Protein AF-A0A9P3LHU4-F1 (afdb_monomer)

Sequence (210 aa):
MYGRFTDGDVHTPRSRAPVRAIELHTDSEIMEWAMDMFDPDSVRSIELDFREAKWVRISAFDPFGPFLERYGVNIEHLSFGMPAGGIFPEREVESLTGCRNLRTLTLTTPRHNAWSSAYMVLRSLPPSVREIKMHLVADFDEYKEDDEPDMSTFDWQGLDEMLAQCTELAVLDVNVVLVEEDRYWAVYKEQQKAIWANVSPRIGRILRFV

Structure (mmCIF, N/CA/C/O backbone):
data_AF-A0A9P3LHU4-F1
#
_entry.id   AF-A0A9P3LHU4-F1
#
loop_
_atom_site.group_PDB
_atom_site.id
_atom_site.type_symbol
_atom_site.label_atom_id
_atom_site.label_alt_id
_atom_site.label_comp_id
_atom_site.label_asym_id
_atom_site.label_entity_id
_atom_site.label_seq_id
_atom_site.pdbx_PDB_ins_code
_atom_site.Cartn_x
_atom_site.Cartn_y
_atom_site.Cartn_z
_atom_site.occupancy
_atom_site.B_iso_or_equiv
_atom_site.auth_seq_id
_atom_site.auth_comp_id
_atom_site.auth_asym_id
_atom_site.auth_atom_id
_atom_site.pdbx_PDB_model_num
ATOM 1 N N . MET A 1 1 ? -14.947 -15.501 11.821 1.00 56.31 1 MET A N 1
ATOM 2 C CA . MET A 1 1 ? -15.617 -15.852 10.554 1.00 56.31 1 MET A CA 1
ATOM 3 C C . MET A 1 1 ? -14.998 -14.993 9.459 1.00 56.31 1 MET A C 1
ATOM 5 O O . MET A 1 1 ? -14.697 -13.835 9.743 1.00 56.31 1 MET A O 1
ATOM 9 N N . TYR A 1 2 ? -14.721 -15.585 8.297 1.00 54.84 2 TYR A N 1
ATOM 10 C CA . TYR A 1 2 ? -14.118 -14.938 7.125 1.00 54.84 2 TYR A CA 1
ATOM 11 C C . TYR A 1 2 ? -15.218 -14.744 6.081 1.00 54.84 2 TYR A C 1
ATOM 13 O O . TYR A 1 2 ? -15.980 -15.682 5.842 1.00 54.84 2 TYR A O 1
ATOM 21 N N . GLY A 1 3 ? -15.349 -13.539 5.537 1.00 57.78 3 GLY A N 1
ATOM 22 C CA . GLY A 1 3 ? -16.273 -13.234 4.453 1.00 57.78 3 GLY A CA 1
ATOM 23 C C . GLY A 1 3 ? -15.472 -13.113 3.171 1.00 57.78 3 GLY A C 1
ATOM 24 O O . GLY A 1 3 ? -14.553 -12.306 3.099 1.00 57.78 3 GLY A O 1
ATOM 25 N N . ARG A 1 4 ? -15.808 -13.918 2.169 1.00 63.62 4 ARG A N 1
ATOM 26 C CA . ARG A 1 4 ? -15.237 -13.798 0.831 1.00 63.62 4 ARG A CA 1
ATOM 27 C C . ARG A 1 4 ? -16.330 -13.353 -0.120 1.00 63.62 4 ARG A C 1
ATOM 29 O O . ARG A 1 4 ? -17.439 -13.879 -0.052 1.00 63.62 4 ARG A O 1
ATOM 36 N N . PHE A 1 5 ? -15.998 -12.415 -0.989 1.00 61.44 5 PHE A N 1
ATOM 37 C CA . PHE A 1 5 ? -16.815 -12.002 -2.110 1.00 61.44 5 PHE A CA 1
ATOM 38 C C . PHE A 1 5 ? -15.942 -12.027 -3.368 1.00 61.44 5 PHE A C 1
ATOM 40 O O . PHE A 1 5 ? -14.894 -11.386 -3.441 1.00 61.44 5 PHE A O 1
ATOM 47 N N . THR A 1 6 ? -16.360 -12.797 -4.361 1.00 57.16 6 THR A N 1
ATOM 48 C CA . THR A 1 6 ? -15.674 -12.888 -5.650 1.00 57.16 6 THR A CA 1
ATOM 49 C C . THR A 1 6 ? -16.694 -12.577 -6.732 1.00 57.16 6 THR A C 1
ATOM 51 O O . THR A 1 6 ? -17.823 -13.071 -6.675 1.00 57.16 6 THR A O 1
ATOM 54 N N . ASP A 1 7 ? -16.307 -11.735 -7.687 1.00 46.84 7 ASP A N 1
ATOM 55 C CA . ASP A 1 7 ? -17.127 -11.427 -8.853 1.00 46.84 7 ASP A CA 1
ATOM 56 C C . ASP A 1 7 ? -17.620 -12.714 -9.553 1.00 46.84 7 ASP A C 1
ATOM 58 O O . ASP A 1 7 ? -16.905 -13.713 -9.656 1.00 46.84 7 ASP A O 1
ATOM 62 N N . GLY A 1 8 ? -18.889 -12.715 -9.962 1.00 43.66 8 GLY A N 1
ATOM 63 C CA . GLY A 1 8 ? -19.582 -13.869 -10.542 1.00 43.66 8 GLY A CA 1
ATOM 64 C C . GLY A 1 8 ? -20.181 -14.874 -9.546 1.00 43.66 8 GLY A C 1
ATOM 65 O O . GLY A 1 8 ? -20.992 -15.705 -9.962 1.00 43.66 8 GLY A O 1
ATOM 66 N N . ASP A 1 9 ? -19.877 -14.797 -8.244 1.00 46.59 9 ASP A N 1
ATOM 67 C CA . ASP A 1 9 ? -20.442 -15.711 -7.240 1.00 46.59 9 ASP A CA 1
ATOM 68 C C . ASP A 1 9 ? -21.745 -15.152 -6.631 1.00 46.59 9 ASP A C 1
ATOM 70 O O . ASP A 1 9 ? -21.814 -14.632 -5.509 1.00 46.59 9 ASP A O 1
ATOM 74 N N . VAL A 1 10 ? -22.832 -15.266 -7.405 1.00 45.16 10 VAL A N 1
ATOM 75 C CA . VAL A 1 10 ? -24.204 -14.816 -7.069 1.00 45.16 10 VAL A CA 1
ATOM 76 C C . VAL A 1 10 ? -24.781 -15.523 -5.821 1.00 45.16 10 VAL A C 1
ATOM 78 O O . VAL A 1 10 ? -25.884 -15.212 -5.366 1.00 45.16 10 VAL A O 1
ATOM 81 N N . HIS A 1 11 ? -24.045 -16.472 -5.236 1.00 48.12 11 HIS A N 1
ATOM 82 C CA . HIS A 1 11 ? -24.428 -17.233 -4.048 1.00 48.12 11 HIS A CA 1
ATOM 83 C C . HIS A 1 11 ? -23.784 -16.754 -2.745 1.00 48.12 11 HIS A C 1
ATOM 85 O O . HIS A 1 11 ? -24.001 -17.386 -1.708 1.00 48.12 11 HIS A O 1
ATOM 91 N N . THR A 1 12 ? -23.053 -15.634 -2.752 1.00 51.81 12 THR A N 1
ATOM 92 C CA . THR A 1 12 ? -22.426 -15.122 -1.527 1.00 51.81 12 THR A CA 1
ATOM 93 C C . THR A 1 12 ? -23.496 -14.832 -0.454 1.00 51.81 12 THR A C 1
ATOM 95 O O . THR A 1 12 ? -24.364 -13.974 -0.661 1.00 51.81 12 THR A O 1
ATOM 98 N N . PRO A 1 13 ? -23.496 -15.534 0.699 1.00 50.72 13 PRO A N 1
ATOM 99 C CA . PRO A 1 13 ? -24.539 -15.373 1.704 1.00 50.72 13 PRO A CA 1
ATOM 100 C C . PRO A 1 13 ? -24.545 -13.946 2.254 1.00 50.72 13 PRO A C 1
ATOM 102 O O . PRO A 1 13 ? -23.538 -13.471 2.778 1.00 50.72 13 PRO A O 1
ATOM 105 N N . ARG A 1 14 ? -25.701 -13.273 2.206 1.00 53.62 14 ARG A N 1
ATOM 106 C CA . ARG A 1 14 ? -25.929 -12.027 2.953 1.00 53.62 14 ARG A CA 1
ATOM 107 C C . ARG A 1 14 ? -25.937 -12.358 4.441 1.00 53.62 14 ARG A C 1
ATOM 109 O O . ARG A 1 14 ? -26.964 -12.747 4.995 1.00 53.62 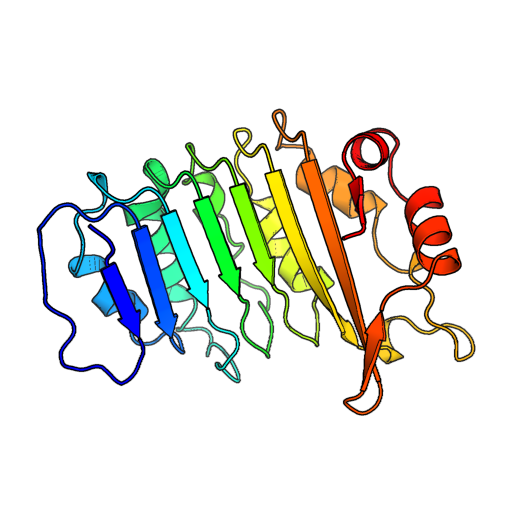14 ARG A O 1
ATOM 116 N N . SER A 1 15 ? -24.781 -12.254 5.079 1.00 53.56 15 SER A N 1
ATOM 117 C CA . SER A 1 15 ? -24.617 -12.548 6.493 1.00 53.56 15 SER A CA 1
ATOM 118 C C . SER A 1 15 ? -24.369 -11.258 7.258 1.00 53.56 15 SER A C 1
ATOM 120 O O . SER A 1 15 ? -23.274 -10.718 7.230 1.00 53.56 15 SER A O 1
ATOM 122 N N . ARG A 1 16 ? -25.362 -10.822 8.041 1.00 57.25 16 ARG A N 1
ATOM 123 C CA . ARG A 1 16 ? -25.160 -9.794 9.079 1.00 57.25 16 ARG A CA 1
ATOM 124 C C . ARG A 1 16 ? -24.388 -10.321 10.300 1.00 57.25 16 ARG A C 1
ATOM 126 O O . ARG A 1 16 ? -24.346 -9.652 11.327 1.00 57.25 16 ARG A O 1
ATOM 133 N N . ALA A 1 17 ? -23.851 -11.541 10.244 1.00 58.16 17 ALA A N 1
ATOM 134 C CA . ALA A 1 17 ? -23.017 -12.052 11.322 1.00 58.16 17 ALA A CA 1
ATOM 135 C C . ALA A 1 17 ? -21.667 -11.309 11.346 1.00 58.16 17 ALA A C 1
ATOM 137 O O . ALA A 1 17 ? -21.180 -10.917 10.286 1.00 58.16 17 ALA A O 1
ATOM 138 N N . PRO A 1 18 ? -21.026 -11.166 12.518 1.00 66.56 18 PRO A N 1
ATOM 139 C CA . PRO A 1 18 ? -19.726 -10.514 12.626 1.00 66.56 18 PRO A CA 1
ATOM 140 C C . PRO A 1 18 ? -18.662 -11.215 11.770 1.00 66.56 18 PRO A C 1
ATOM 142 O O . PRO A 1 18 ? -18.360 -12.400 11.968 1.00 66.56 18 PRO A O 1
ATOM 145 N N . VAL A 1 19 ? -18.050 -10.471 10.851 1.00 71.19 19 VAL A N 1
ATOM 146 C CA . VAL A 1 19 ? -16.979 -10.941 9.967 1.00 71.19 19 VAL A CA 1
ATOM 147 C C . VAL A 1 19 ? -15.726 -10.126 10.251 1.00 71.19 19 VAL A C 1
ATOM 149 O O . VAL A 1 19 ? -15.740 -8.907 10.171 1.00 71.19 19 VAL A O 1
ATOM 152 N N . ARG A 1 20 ? -14.617 -10.802 10.575 1.00 77.81 20 ARG A N 1
ATOM 153 C CA . ARG A 1 20 ? -13.357 -10.118 10.922 1.00 77.81 20 ARG A CA 1
ATOM 154 C C . ARG A 1 20 ? -12.517 -9.731 9.710 1.00 77.81 20 ARG A C 1
ATOM 156 O O . ARG A 1 20 ? -11.689 -8.833 9.823 1.00 77.81 20 ARG A O 1
ATOM 163 N N . ALA A 1 21 ? -12.697 -10.414 8.588 1.00 80.69 21 ALA A N 1
ATOM 164 C CA . ALA A 1 21 ? -11.909 -10.196 7.385 1.00 80.69 21 ALA A CA 1
ATOM 165 C C . ALA A 1 21 ? -12.786 -10.318 6.140 1.00 80.69 21 ALA A C 1
ATOM 167 O O . ALA A 1 21 ? -13.600 -11.244 6.071 1.00 80.69 21 ALA A O 1
ATOM 168 N N . ILE A 1 22 ? -12.604 -9.386 5.208 1.00 77.94 22 ILE A N 1
ATOM 169 C CA . ILE A 1 22 ? -13.291 -9.325 3.919 1.00 77.94 22 ILE A CA 1
ATOM 170 C C . ILE A 1 22 ? -12.250 -9.460 2.808 1.00 77.94 22 ILE A C 1
ATOM 172 O O . ILE A 1 22 ? -11.235 -8.772 2.831 1.00 77.94 22 ILE A O 1
ATOM 176 N N . GLU A 1 23 ? -12.527 -10.311 1.831 1.00 80.62 23 GLU A N 1
ATOM 177 C CA . GLU A 1 23 ? -11.782 -10.404 0.573 1.00 80.62 23 GLU A CA 1
ATOM 178 C C . GLU A 1 23 ? -12.730 -10.052 -0.574 1.00 80.62 23 GLU A C 1
ATOM 180 O O . GLU A 1 23 ? -13.758 -10.716 -0.726 1.00 80.62 23 GLU A O 1
ATOM 185 N N . LEU A 1 24 ? -12.416 -8.994 -1.328 1.00 73.94 24 LEU A N 1
ATOM 186 C CA . LEU A 1 24 ? -13.166 -8.527 -2.493 1.00 73.94 24 LEU A CA 1
ATOM 187 C C . LEU A 1 24 ? -12.282 -8.609 -3.743 1.00 73.94 24 LEU A C 1
ATOM 189 O O . LEU A 1 24 ? -11.281 -7.902 -3.849 1.00 73.94 24 LEU A O 1
ATOM 193 N N . HIS A 1 25 ? -12.710 -9.417 -4.710 1.00 73.44 25 HIS A N 1
ATOM 194 C CA . HIS A 1 25 ? -12.171 -9.435 -6.075 1.00 73.44 25 HIS A CA 1
ATOM 195 C C . HIS A 1 25 ? -13.231 -8.838 -6.995 1.00 73.44 25 HIS A C 1
ATOM 197 O O . HIS A 1 25 ? -14.318 -9.412 -7.098 1.00 73.44 25 HIS A O 1
ATOM 203 N N . THR A 1 26 ? -12.981 -7.664 -7.580 1.00 65.19 26 THR A N 1
ATOM 204 C CA . THR A 1 26 ? -14.023 -6.922 -8.311 1.00 65.19 26 THR A CA 1
ATOM 205 C C . THR A 1 26 ? -13.457 -5.952 -9.348 1.00 65.19 26 THR A C 1
ATOM 207 O O . THR A 1 26 ? -12.345 -5.449 -9.214 1.00 65.19 26 THR A O 1
ATOM 210 N N . ASP A 1 27 ? -14.260 -5.644 -10.367 1.00 60.22 27 ASP A N 1
ATOM 211 C CA . ASP A 1 27 ? -14.003 -4.621 -11.378 1.00 60.22 27 ASP A CA 1
ATOM 212 C C . ASP A 1 27 ? -14.659 -3.255 -11.080 1.00 60.22 27 ASP A C 1
ATOM 214 O O . ASP A 1 27 ? -14.498 -2.348 -11.899 1.00 60.22 27 ASP A O 1
ATOM 218 N N . SER A 1 28 ? -15.306 -3.101 -9.902 1.00 57.12 28 SER A N 1
ATOM 219 C CA . SER A 1 28 ? -15.835 -1.892 -9.210 1.00 57.12 28 SER A CA 1
ATOM 220 C C . SER A 1 28 ? -17.352 -1.779 -9.037 1.00 57.12 28 SER A C 1
ATOM 222 O O . SER A 1 28 ? -17.783 -1.274 -7.997 1.00 57.12 28 SER A O 1
ATOM 224 N N . GLU A 1 29 ? -18.164 -2.241 -9.997 1.00 56.41 29 GLU A N 1
ATOM 225 C CA . GLU A 1 29 ? -19.629 -2.030 -9.995 1.00 56.41 29 GLU A CA 1
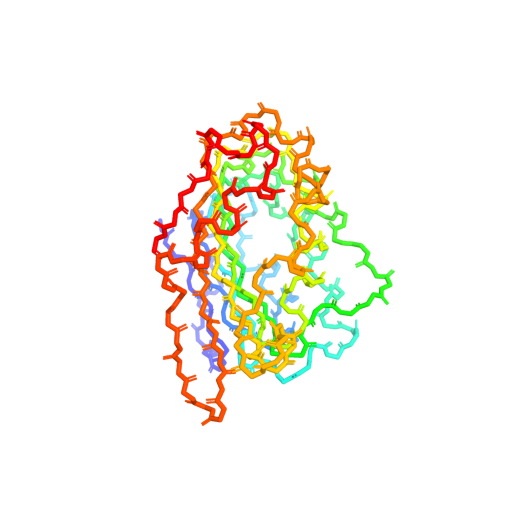ATOM 226 C C . GLU A 1 29 ? -20.306 -2.721 -8.796 1.00 56.41 29 GLU A C 1
ATOM 228 O O . GLU A 1 29 ? -21.448 -2.445 -8.436 1.00 56.41 29 GLU A O 1
ATOM 233 N N . ILE A 1 30 ? -19.558 -3.602 -8.135 1.00 59.66 30 ILE A N 1
ATOM 234 C CA . ILE A 1 30 ? -20.023 -4.503 -7.093 1.00 59.66 30 ILE A CA 1
ATOM 235 C C . ILE A 1 30 ? -19.547 -4.072 -5.693 1.00 59.66 30 ILE A C 1
ATOM 237 O O . ILE A 1 30 ? -20.074 -4.541 -4.681 1.00 59.66 30 ILE A O 1
ATOM 241 N N . MET A 1 31 ? -18.606 -3.123 -5.590 1.00 68.25 31 MET A N 1
ATOM 242 C CA . MET A 1 31 ? -18.157 -2.613 -4.286 1.00 68.25 31 MET A CA 1
ATOM 243 C C . MET A 1 31 ? -19.294 -1.904 -3.531 1.00 68.25 31 MET A C 1
ATOM 245 O O . MET A 1 31 ? -19.374 -2.006 -2.306 1.00 68.25 31 MET A O 1
ATOM 249 N N . GLU A 1 32 ? -20.235 -1.283 -4.252 1.00 67.69 32 GLU A N 1
ATOM 250 C CA . GLU A 1 32 ? -21.482 -0.754 -3.681 1.00 67.69 32 GLU A CA 1
ATOM 251 C C . GLU A 1 32 ? -22.321 -1.846 -3.006 1.00 67.69 32 GLU A C 1
ATOM 253 O O . GLU A 1 32 ? -22.867 -1.632 -1.924 1.00 67.69 32 GLU A O 1
ATOM 258 N N . TRP A 1 33 ? -22.391 -3.045 -3.593 1.00 68.62 33 TRP A N 1
ATOM 259 C CA . TRP A 1 33 ? -23.148 -4.157 -3.013 1.00 68.62 33 TRP A CA 1
ATOM 260 C C . TRP A 1 33 ? -22.464 -4.700 -1.761 1.00 68.62 33 TRP A C 1
ATOM 262 O O . TRP A 1 33 ? -23.145 -5.012 -0.781 1.00 68.62 33 TRP A O 1
ATOM 272 N N . ALA A 1 34 ? -21.128 -4.747 -1.751 1.00 66.88 34 ALA A N 1
ATOM 273 C CA . ALA A 1 34 ? -20.348 -5.152 -0.585 1.00 66.88 34 ALA A CA 1
ATOM 274 C C . ALA A 1 34 ? -20.542 -4.211 0.622 1.00 66.88 34 ALA A C 1
ATOM 276 O O . ALA A 1 34 ? -20.385 -4.647 1.767 1.00 66.88 34 ALA A O 1
ATOM 277 N N . MET A 1 35 ? -20.940 -2.947 0.409 1.00 70.94 35 MET A N 1
ATOM 278 C CA . MET A 1 35 ? -21.171 -1.999 1.506 1.00 70.94 35 MET A CA 1
ATOM 279 C C . MET A 1 35 ? -22.240 -2.467 2.498 1.00 70.94 35 MET A C 1
ATOM 281 O O . MET A 1 35 ? -22.097 -2.217 3.690 1.00 70.94 35 MET A O 1
ATOM 285 N N . ASP A 1 36 ? -23.277 -3.173 2.046 1.00 75.38 36 ASP A N 1
ATOM 286 C CA . ASP A 1 36 ? -24.404 -3.586 2.897 1.00 75.38 36 ASP A CA 1
ATOM 287 C C . ASP A 1 36 ? -24.369 -5.061 3.321 1.00 75.38 36 ASP A C 1
ATOM 289 O O . ASP A 1 36 ? -25.279 -5.539 4.008 1.00 75.38 36 ASP A O 1
ATOM 293 N N . MET A 1 37 ? -23.327 -5.796 2.928 1.00 72.88 37 MET A N 1
ATOM 294 C CA . MET A 1 37 ? -23.229 -7.232 3.192 1.00 72.88 37 MET A CA 1
ATOM 295 C C . MET A 1 37 ? -22.687 -7.567 4.579 1.00 72.88 37 MET A C 1
ATOM 297 O O . MET A 1 37 ? -23.052 -8.616 5.109 1.00 72.88 37 MET A O 1
ATOM 301 N N . PHE A 1 38 ? -21.864 -6.697 5.168 1.00 76.94 38 PHE A N 1
ATOM 302 C CA . PHE A 1 38 ? -21.141 -6.977 6.408 1.00 76.94 38 PHE A CA 1
ATOM 303 C C . PHE A 1 38 ? -21.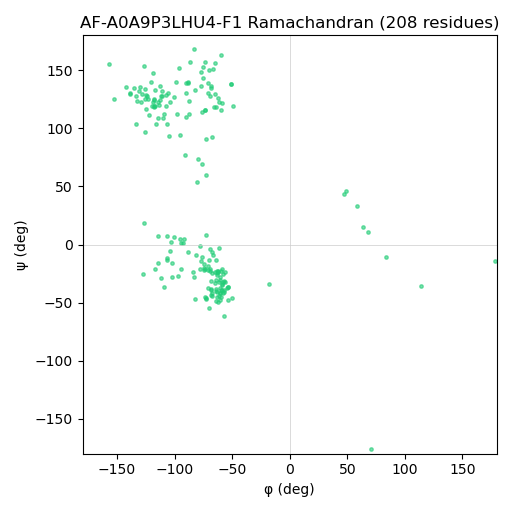373 -5.896 7.469 1.00 76.94 38 PHE A C 1
ATOM 305 O O . PHE A 1 38 ? -21.676 -4.744 7.162 1.00 76.94 38 PHE A O 1
ATOM 312 N N . ASP A 1 39 ? -21.235 -6.282 8.738 1.00 80.75 39 ASP A N 1
ATOM 313 C CA . ASP A 1 39 ? -21.257 -5.349 9.864 1.00 80.75 39 ASP A CA 1
ATOM 314 C C . ASP A 1 39 ? -19.911 -4.595 9.951 1.00 80.75 39 ASP A C 1
ATOM 316 O O . ASP A 1 39 ? -18.891 -5.235 10.248 1.00 80.75 39 ASP A O 1
ATOM 320 N N . PRO A 1 40 ? -19.876 -3.268 9.721 1.00 82.06 40 PRO A N 1
ATOM 321 C CA . PRO A 1 40 ? -18.637 -2.493 9.703 1.00 82.06 40 PRO A CA 1
ATOM 322 C C . PRO A 1 40 ? -17.889 -2.478 11.040 1.00 82.06 40 PRO A C 1
ATOM 324 O O . PRO A 1 40 ? -16.664 -2.344 11.055 1.00 82.06 40 PRO A O 1
ATOM 327 N N . ASP A 1 41 ? -18.580 -2.693 12.162 1.00 85.25 41 ASP A N 1
ATOM 328 C CA . ASP A 1 41 ? -17.946 -2.711 13.484 1.00 85.25 41 ASP A CA 1
ATOM 329 C C . ASP A 1 41 ? -17.143 -3.990 13.745 1.00 85.25 41 ASP A C 1
ATOM 331 O O . ASP A 1 41 ? -16.271 -4.046 14.624 1.00 85.25 41 ASP A O 1
ATOM 335 N N . SER A 1 42 ? -17.389 -5.027 12.944 1.00 83.06 42 SER A N 1
ATOM 336 C CA . SER A 1 42 ? -16.769 -6.341 13.092 1.00 83.06 42 SER A CA 1
ATOM 337 C C . SER A 1 42 ? -15.513 -6.546 12.239 1.00 83.06 42 SER A C 1
ATOM 339 O O . SER A 1 42 ? -14.673 -7.383 12.591 1.00 83.06 42 SER A O 1
ATOM 341 N N . VAL A 1 43 ? -15.350 -5.761 11.171 1.00 84.19 43 VAL A N 1
ATOM 342 C CA . VAL A 1 43 ? -14.273 -5.915 10.184 1.00 84.19 43 VAL A CA 1
ATOM 343 C C . VAL A 1 43 ? -12.958 -5.363 10.732 1.00 84.19 43 VAL A C 1
ATOM 345 O O . VAL A 1 43 ? -12.928 -4.308 11.362 1.00 84.19 43 VAL A O 1
ATOM 348 N N . ARG A 1 44 ? -11.867 -6.105 10.529 1.00 86.88 44 ARG A N 1
ATOM 349 C CA . ARG A 1 44 ? -10.493 -5.735 10.919 1.00 86.88 44 ARG A CA 1
ATOM 350 C C . ARG A 1 44 ? -9.498 -5.842 9.768 1.00 86.88 44 ARG A C 1
ATOM 352 O O . ARG A 1 44 ? -8.484 -5.158 9.782 1.00 86.88 44 ARG A O 1
ATOM 359 N N . SER A 1 45 ? -9.775 -6.680 8.776 1.00 89.19 45 SER A N 1
ATOM 360 C CA . SER A 1 45 ? -8.904 -6.885 7.620 1.00 89.19 45 SER A CA 1
ATOM 361 C C . SER A 1 45 ? -9.713 -6.778 6.340 1.00 89.19 45 SER A C 1
ATOM 363 O O . SER A 1 45 ? -10.790 -7.370 6.259 1.00 89.19 45 SER A O 1
ATOM 365 N N . ILE A 1 46 ? -9.197 -6.068 5.344 1.00 85.88 46 ILE A N 1
ATOM 366 C CA . ILE A 1 46 ? -9.796 -6.014 4.012 1.00 85.88 46 ILE A CA 1
ATOM 367 C C . ILE A 1 46 ? -8.721 -6.282 2.969 1.00 85.88 46 ILE A C 1
ATOM 369 O O . ILE A 1 46 ? -7.645 -5.693 3.010 1.00 85.88 46 ILE A O 1
ATOM 373 N N . GLU A 1 47 ? -9.033 -7.163 2.034 1.00 88.25 47 GLU A N 1
ATOM 374 C CA . GLU A 1 47 ? -8.291 -7.359 0.800 1.00 88.25 47 GLU A CA 1
ATOM 375 C C . GLU A 1 47 ? -9.160 -6.919 -0.373 1.00 88.25 47 GLU A C 1
ATOM 377 O O . GLU A 1 47 ? -10.298 -7.363 -0.510 1.00 88.25 47 GLU A O 1
ATOM 382 N N . LEU A 1 48 ? -8.630 -6.001 -1.172 1.00 83.62 48 LEU A N 1
ATOM 383 C CA . LEU A 1 48 ? -9.269 -5.430 -2.344 1.00 83.62 48 LEU A CA 1
ATOM 384 C C . LEU A 1 48 ? -8.366 -5.691 -3.544 1.00 83.62 48 LEU A C 1
ATOM 386 O O . LEU A 1 48 ? -7.286 -5.106 -3.628 1.00 83.62 48 LEU A O 1
ATOM 390 N N . ASP A 1 49 ? -8.792 -6.549 -4.463 1.00 83.25 49 ASP A N 1
ATOM 391 C CA . ASP A 1 49 ? -8.043 -6.863 -5.677 1.00 83.25 49 ASP A CA 1
ATOM 392 C C . ASP A 1 49 ? -8.799 -6.384 -6.921 1.00 83.25 49 ASP A C 1
ATOM 394 O O . ASP A 1 49 ? -9.834 -6.940 -7.294 1.00 83.25 49 ASP A O 1
ATOM 398 N N . PHE A 1 50 ? -8.266 -5.336 -7.554 1.00 77.25 50 PHE A N 1
ATOM 399 C CA . PHE A 1 50 ? -8.783 -4.746 -8.789 1.00 77.25 50 PHE A CA 1
ATOM 400 C C . PHE A 1 50 ? -7.911 -5.069 -10.009 1.00 77.25 50 PHE A C 1
ATOM 402 O O . PHE A 1 50 ? -8.134 -4.501 -11.077 1.00 77.25 50 PHE A O 1
ATOM 409 N N . ARG A 1 51 ? -6.899 -5.941 -9.895 1.00 75.75 51 ARG A N 1
ATOM 410 C CA . ARG A 1 51 ? -5.878 -6.127 -10.948 1.00 75.75 51 ARG A CA 1
ATOM 411 C C . ARG A 1 51 ? -6.441 -6.602 -12.289 1.00 75.75 51 ARG A C 1
ATOM 413 O O . ARG A 1 51 ? -5.869 -6.281 -13.328 1.00 75.75 51 ARG A O 1
ATOM 420 N N . GLU A 1 52 ? -7.562 -7.322 -12.286 1.00 68.00 52 GLU A N 1
ATOM 421 C CA . GLU A 1 52 ? -8.241 -7.768 -13.513 1.00 68.00 52 GLU A CA 1
ATOM 422 C C . GLU A 1 52 ? -9.043 -6.647 -14.209 1.00 68.00 52 GLU A C 1
ATOM 424 O O . GLU A 1 52 ? -9.399 -6.762 -15.386 1.00 68.00 52 GLU A O 1
ATOM 429 N N . ALA A 1 53 ? -9.284 -5.520 -13.530 1.00 64.19 53 ALA A N 1
ATOM 430 C CA . ALA A 1 53 ? -9.999 -4.382 -14.092 1.00 64.19 53 ALA A CA 1
ATOM 431 C C . ALA A 1 53 ? -9.120 -3.626 -15.109 1.00 64.19 53 ALA A C 1
ATOM 433 O O . ALA A 1 53 ? -8.100 -3.025 -14.760 1.00 64.19 53 ALA A O 1
ATOM 434 N N . LYS A 1 54 ? -9.538 -3.615 -16.388 1.00 54.81 54 LYS A N 1
ATOM 435 C CA . LYS A 1 54 ? -8.818 -2.934 -17.489 1.00 54.81 54 LYS A CA 1
ATOM 436 C C . LYS A 1 54 ? -8.666 -1.430 -17.255 1.00 54.81 54 LYS A C 1
ATOM 438 O O . LYS A 1 54 ? -7.596 -0.878 -17.474 1.00 54.81 54 LYS A O 1
ATOM 443 N N . TRP A 1 55 ? -9.754 -0.790 -16.838 1.00 50.28 55 TRP A N 1
ATOM 444 C CA . TRP A 1 55 ? -9.840 0.605 -16.424 1.00 50.28 55 TRP A CA 1
ATOM 445 C C . TRP A 1 55 ? -10.989 0.690 -15.433 1.00 50.28 55 TRP A C 1
ATOM 447 O O . TRP A 1 55 ? -12.112 0.306 -15.759 1.00 50.28 55 TRP A O 1
ATOM 457 N N . VAL A 1 56 ? -10.732 1.219 -14.247 1.00 48.00 56 VAL A N 1
ATOM 458 C CA . VAL A 1 56 ? -11.793 1.609 -13.319 1.00 48.00 56 VAL A CA 1
ATOM 459 C C . VAL A 1 56 ? -12.391 2.875 -13.939 1.00 48.00 56 VAL A C 1
ATOM 461 O O . VAL A 1 56 ? -11.845 3.964 -13.783 1.00 48.00 56 VAL A O 1
ATOM 464 N N . ARG A 1 57 ? -13.429 2.733 -14.787 1.00 43.09 57 ARG A N 1
ATOM 465 C CA . ARG A 1 57 ? -14.138 3.872 -15.409 1.00 43.09 57 ARG A CA 1
ATOM 466 C C . ARG A 1 57 ? -14.470 4.857 -14.300 1.00 43.09 57 ARG A C 1
ATOM 468 O O . ARG A 1 57 ? -15.204 4.459 -13.433 1.00 43.09 57 ARG A O 1
ATOM 475 N N . ILE A 1 58 ? -13.978 6.091 -14.344 1.00 41.28 58 ILE A N 1
ATOM 476 C CA . ILE A 1 58 ? -14.110 7.211 -13.376 1.00 41.28 58 ILE A CA 1
ATOM 477 C C . ILE A 1 58 ? -15.265 7.150 -12.325 1.00 41.28 58 ILE A C 1
ATOM 479 O O . ILE A 1 58 ? -15.052 7.555 -11.189 1.00 41.28 58 ILE A O 1
ATOM 48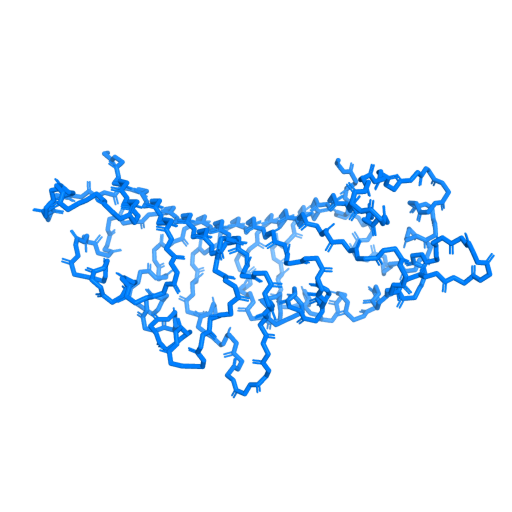3 N N . SER A 1 59 ? -16.447 6.598 -12.629 1.00 43.00 59 SER A N 1
ATOM 484 C CA . SER A 1 59 ? -17.512 6.222 -11.670 1.00 43.00 59 SER A CA 1
ATOM 485 C C . SER A 1 59 ? -17.200 5.049 -10.713 1.00 43.00 59 SER A C 1
ATOM 487 O O . SER A 1 59 ? -17.993 4.732 -9.840 1.00 43.00 59 SER A O 1
ATOM 489 N N . ALA A 1 60 ? -16.072 4.371 -10.878 1.00 42.88 60 ALA A N 1
ATOM 490 C CA . ALA A 1 60 ? -15.754 3.066 -10.306 1.00 42.88 60 ALA A CA 1
ATOM 491 C C . ALA A 1 60 ? -14.818 3.148 -9.078 1.00 42.88 60 ALA A C 1
ATOM 493 O O . ALA A 1 60 ? -14.742 2.224 -8.271 1.00 42.88 60 ALA A O 1
ATOM 494 N N . PHE A 1 61 ? -14.158 4.295 -8.883 1.00 51.47 61 PHE A N 1
ATOM 495 C CA . PHE A 1 61 ? -13.562 4.684 -7.596 1.00 51.47 61 PHE A CA 1
ATOM 496 C C . PHE A 1 61 ? -14.555 5.440 -6.700 1.00 51.47 61 PHE A C 1
ATOM 498 O O . PHE A 1 61 ? -14.245 5.712 -5.541 1.00 51.47 61 PHE A O 1
ATOM 505 N N . ASP A 1 62 ? -15.744 5.769 -7.217 1.00 54.53 62 ASP A N 1
ATOM 506 C CA . ASP A 1 62 ? -16.791 6.487 -6.485 1.00 54.53 62 ASP A CA 1
ATOM 507 C C . ASP A 1 62 ? -17.208 5.764 -5.187 1.00 54.53 62 ASP A C 1
ATOM 509 O O . ASP A 1 62 ? -17.294 6.436 -4.161 1.00 54.53 62 ASP A O 1
ATOM 513 N N . PRO A 1 63 ? -17.324 4.416 -5.135 1.00 59.62 63 PRO A N 1
ATOM 514 C CA . PRO A 1 63 ? -17.603 3.726 -3.879 1.00 59.62 63 PRO A CA 1
ATOM 515 C C . PRO A 1 63 ? -16.371 3.494 -2.993 1.00 59.62 63 PRO A C 1
ATOM 517 O O . PRO A 1 63 ? -16.546 3.080 -1.854 1.00 59.62 63 PRO A O 1
ATOM 520 N N . PHE A 1 64 ? -15.132 3.746 -3.444 1.00 72.31 64 PHE A N 1
ATOM 521 C CA . PHE A 1 64 ? -13.931 3.432 -2.645 1.00 72.31 64 PHE A CA 1
ATOM 522 C C . PHE A 1 64 ? -13.828 4.321 -1.407 1.00 72.31 64 PHE A C 1
ATOM 524 O O . PHE A 1 64 ? -13.559 3.842 -0.306 1.00 72.31 64 PHE A O 1
ATOM 531 N N . GLY A 1 65 ? -14.083 5.619 -1.590 1.00 74.00 65 GLY A N 1
ATOM 532 C CA . GLY A 1 65 ? -14.179 6.579 -0.495 1.00 74.00 65 GLY A CA 1
ATOM 533 C C . GLY A 1 65 ? -15.248 6.171 0.522 1.00 74.00 65 GLY A C 1
ATOM 534 O O . GLY A 1 65 ? -14.886 5.844 1.649 1.00 74.00 65 GLY A O 1
ATOM 535 N N . PRO A 1 66 ? -16.528 6.076 0.116 1.00 76.50 66 PRO A N 1
ATOM 536 C CA . PRO A 1 66 ? -17.631 5.628 0.967 1.00 76.50 66 PRO A CA 1
ATOM 537 C C . PRO A 1 66 ? -17.408 4.263 1.633 1.00 76.50 66 PRO A C 1
ATOM 539 O O . PRO A 1 66 ? -17.770 4.068 2.793 1.00 76.50 66 PRO A O 1
ATOM 542 N N . PHE A 1 67 ? -16.788 3.308 0.934 1.00 78.44 67 PHE A N 1
ATOM 543 C CA . PHE A 1 67 ? -16.456 1.997 1.487 1.00 78.44 67 PHE A CA 1
ATOM 544 C C . PHE A 1 67 ? -15.442 2.122 2.630 1.00 78.44 67 PHE A C 1
ATOM 546 O O . PHE A 1 67 ? -15.666 1.590 3.720 1.00 78.44 67 PHE A O 1
ATOM 553 N N . LEU A 1 68 ? -14.355 2.868 2.425 1.00 79.00 68 LEU A N 1
ATOM 554 C CA . LEU A 1 68 ? -13.373 3.133 3.476 1.00 79.00 68 LEU A CA 1
ATOM 555 C C . LEU A 1 68 ? -13.923 4.035 4.584 1.00 79.00 68 LEU A C 1
ATOM 557 O O . LEU A 1 68 ? -13.563 3.850 5.736 1.00 79.00 68 LEU A O 1
ATOM 561 N N . GLU A 1 69 ? -14.831 4.962 4.303 1.00 80.06 69 GLU A N 1
ATOM 562 C CA . GLU A 1 69 ? -15.517 5.730 5.349 1.00 80.06 69 GLU A CA 1
ATOM 563 C C . GLU A 1 69 ? -16.376 4.824 6.235 1.00 80.06 69 GLU A C 1
ATOM 565 O O . GLU A 1 69 ? -16.391 4.972 7.458 1.00 80.06 69 GLU A O 1
ATOM 570 N N . ARG A 1 70 ? -17.060 3.849 5.627 1.00 82.62 70 ARG A N 1
ATOM 571 C CA . ARG A 1 70 ? -17.939 2.918 6.335 1.00 82.62 70 ARG A CA 1
ATOM 572 C C . ARG A 1 70 ? -17.174 1.892 7.161 1.00 82.62 70 ARG A C 1
ATOM 574 O O . ARG A 1 70 ? -17.540 1.649 8.306 1.00 82.62 70 ARG A O 1
ATOM 581 N N . TYR A 1 71 ? -16.145 1.273 6.590 1.00 80.94 71 TYR A N 1
ATOM 582 C CA . TYR A 1 71 ? -15.406 0.189 7.244 1.00 80.94 71 TYR A CA 1
ATOM 583 C C . TYR A 1 71 ? -14.124 0.665 7.942 1.00 80.94 71 TYR A C 1
ATOM 585 O O . TYR A 1 71 ? -13.693 0.060 8.923 1.00 80.94 71 TYR A O 1
ATOM 593 N N . GLY A 1 72 ? -13.519 1.754 7.468 1.00 80.44 72 GLY A N 1
ATOM 594 C CA . GLY A 1 72 ? -12.138 2.150 7.752 1.00 80.44 72 GLY A CA 1
ATOM 595 C C . GLY A 1 72 ? -11.816 2.412 9.208 1.00 80.44 72 GLY A C 1
ATOM 596 O O . GLY A 1 72 ? -10.703 2.112 9.635 1.00 80.44 72 GLY A O 1
ATOM 597 N N . VAL A 1 73 ? -12.780 2.884 10.004 1.00 84.75 73 VAL A N 1
ATOM 598 C CA . VAL A 1 73 ? -12.553 3.173 11.429 1.00 84.75 73 VAL A CA 1
ATOM 599 C C . VAL A 1 73 ? -11.972 1.963 12.158 1.00 84.75 73 VAL A C 1
ATOM 601 O O . VAL A 1 73 ? -11.106 2.133 13.011 1.00 84.75 73 VAL A O 1
ATOM 604 N N . ASN A 1 74 ? -12.396 0.748 11.811 1.00 87.69 74 ASN A N 1
ATOM 605 C CA . ASN A 1 74 ? -11.987 -0.470 12.504 1.00 87.69 74 ASN A CA 1
ATOM 606 C C . ASN A 1 74 ? -10.944 -1.304 11.749 1.00 87.69 74 ASN A C 1
ATOM 608 O O . ASN A 1 74 ? -10.462 -2.294 12.296 1.00 87.69 74 ASN A O 1
ATOM 612 N N . ILE A 1 75 ? -10.584 -0.935 10.519 1.00 89.62 75 ILE A N 1
ATOM 613 C CA . ILE A 1 75 ? -9.605 -1.692 9.735 1.00 89.62 75 ILE A CA 1
ATOM 614 C C . ILE A 1 75 ? -8.221 -1.545 10.368 1.00 89.62 75 ILE A C 1
ATOM 616 O O . ILE A 1 75 ? -7.731 -0.440 10.577 1.00 89.62 75 ILE A O 1
ATOM 620 N N . GLU A 1 76 ? -7.580 -2.680 10.625 1.00 94.31 76 GLU A N 1
ATOM 621 C CA . GLU A 1 76 ? -6.195 -2.805 11.080 1.00 94.31 76 GLU A CA 1
ATOM 622 C C . GLU A 1 76 ? -5.268 -3.219 9.925 1.00 94.31 76 GLU A C 1
ATOM 624 O O . GLU A 1 76 ? -4.093 -2.846 9.912 1.00 94.31 76 GLU A O 1
ATOM 629 N N . HIS A 1 77 ? -5.792 -3.938 8.926 1.00 94.75 77 HIS A N 1
ATOM 630 C CA . HIS A 1 77 ? -5.026 -4.428 7.779 1.00 94.75 77 HIS A CA 1
ATOM 631 C C . HIS A 1 77 ? -5.756 -4.162 6.461 1.00 94.75 77 HIS A C 1
ATOM 633 O O . HIS A 1 77 ? -6.911 -4.559 6.297 1.00 94.75 77 HIS A O 1
ATOM 639 N N . LEU A 1 78 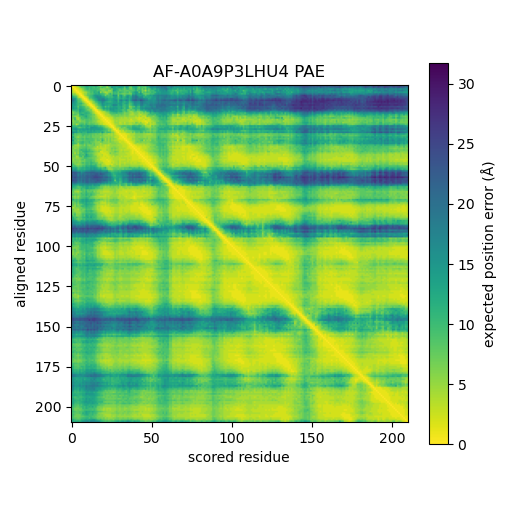? -5.065 -3.536 5.511 1.00 92.00 78 LEU A N 1
ATOM 640 C CA . LEU A 1 78 ? -5.560 -3.310 4.157 1.00 92.00 78 LEU A CA 1
ATOM 641 C C . LEU A 1 78 ? -4.584 -3.911 3.146 1.00 92.00 78 LEU A C 1
ATOM 643 O O . LEU A 1 78 ? -3.408 -3.558 3.144 1.00 92.00 78 LEU A O 1
ATOM 647 N N . SER A 1 79 ? -5.076 -4.784 2.274 1.00 92.12 79 SER A N 1
ATOM 648 C CA . SER A 1 79 ? -4.394 -5.191 1.048 1.00 92.12 79 SER A CA 1
ATOM 649 C C . SER A 1 79 ? -5.115 -4.570 -0.141 1.00 92.12 79 SER A C 1
ATOM 651 O O . SER A 1 79 ? -6.337 -4.669 -0.236 1.00 92.12 79 SER A O 1
ATOM 653 N N . PHE A 1 80 ? -4.374 -3.899 -1.016 1.00 87.56 80 PHE A N 1
ATOM 654 C CA . PHE A 1 80 ? -4.917 -3.173 -2.153 1.00 87.56 80 PHE A CA 1
ATOM 655 C C . PHE A 1 80 ? -4.122 -3.483 -3.425 1.00 87.56 80 PHE A C 1
ATOM 657 O O . PHE A 1 80 ? -3.008 -2.992 -3.625 1.00 87.56 80 PHE A O 1
ATOM 664 N N . GLY A 1 81 ? -4.703 -4.322 -4.278 1.00 87.75 81 GLY A N 1
ATOM 665 C CA . GLY A 1 81 ? -4.269 -4.568 -5.645 1.00 87.75 81 GLY A CA 1
ATOM 666 C C . GLY A 1 81 ? -4.912 -3.558 -6.584 1.00 87.75 81 GLY A C 1
ATOM 667 O O . GLY A 1 81 ? -6.124 -3.563 -6.774 1.00 87.75 81 GLY A O 1
ATOM 668 N N . MET A 1 82 ? -4.101 -2.675 -7.153 1.00 83.19 82 MET A N 1
ATOM 669 C CA . MET A 1 82 ? -4.563 -1.595 -8.016 1.00 83.19 82 MET A CA 1
ATOM 670 C C . MET A 1 82 ? -4.970 -2.100 -9.409 1.00 83.19 82 MET A C 1
ATOM 672 O O . MET A 1 82 ? -4.418 -3.091 -9.895 1.00 83.19 82 MET A O 1
ATOM 676 N N . PRO A 1 83 ? -5.896 -1.401 -10.086 1.00 78.00 83 PRO A N 1
ATOM 677 C CA . PRO A 1 83 ? -6.307 -1.750 -11.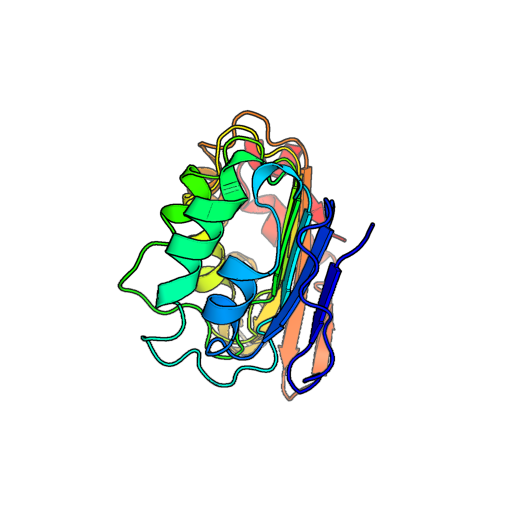442 1.00 78.00 83 PRO A CA 1
ATOM 678 C C . PRO A 1 83 ? -5.186 -1.543 -12.453 1.00 78.00 83 PRO A C 1
ATOM 680 O O . PRO A 1 83 ? -4.383 -0.629 -12.295 1.00 78.00 83 PRO A O 1
ATOM 683 N N . ALA A 1 84 ? -5.178 -2.329 -13.534 1.00 74.12 84 ALA A N 1
ATOM 684 C CA . ALA A 1 84 ? -4.118 -2.312 -14.549 1.00 74.12 84 ALA A CA 1
ATOM 685 C C . ALA A 1 84 ? -3.904 -0.932 -15.202 1.00 74.12 84 ALA A C 1
ATOM 687 O O . ALA A 1 84 ? -2.778 -0.583 -15.551 1.00 74.12 84 ALA A O 1
ATOM 688 N N . GLY A 1 85 ? -4.974 -0.140 -15.336 1.00 66.94 85 GLY A N 1
ATOM 689 C CA . GLY A 1 85 ? -4.927 1.236 -15.841 1.00 66.94 85 GLY A CA 1
ATOM 690 C C . GLY A 1 85 ? -4.433 2.282 -14.832 1.00 66.94 85 GLY A C 1
ATOM 691 O O . GLY A 1 85 ? -4.363 3.453 -15.181 1.00 66.94 85 GLY A O 1
ATOM 692 N N . GLY A 1 86 ? -4.106 1.893 -13.598 1.00 67.31 86 GLY A N 1
ATOM 693 C CA . GLY A 1 86 ? -3.677 2.790 -12.526 1.00 67.31 86 GLY A CA 1
ATOM 694 C C . GLY A 1 86 ? -4.768 3.696 -11.962 1.00 67.31 86 GLY A C 1
ATOM 695 O O . GLY A 1 86 ? -5.949 3.587 -12.299 1.00 67.31 86 GLY A O 1
ATOM 696 N N . ILE A 1 87 ? -4.360 4.569 -11.040 1.00 64.88 87 ILE A N 1
ATOM 697 C CA . ILE A 1 87 ? -5.232 5.552 -10.386 1.00 64.88 87 ILE A CA 1
ATOM 698 C C . ILE A 1 87 ? -4.894 6.928 -10.969 1.00 64.88 87 ILE A C 1
ATOM 700 O O . ILE A 1 87 ? -3.856 7.503 -10.650 1.00 64.88 87 ILE A O 1
ATOM 704 N N . PHE A 1 88 ? -5.748 7.433 -11.861 1.00 51.19 88 PHE A N 1
ATOM 705 C CA . PHE A 1 88 ? -5.565 8.721 -12.543 1.00 51.19 88 PHE A CA 1
ATOM 706 C C . PHE A 1 88 ? -6.321 9.868 -11.841 1.00 51.19 88 PHE A C 1
ATOM 708 O O . PHE A 1 88 ? -7.325 9.623 -11.169 1.00 51.19 88 PHE A O 1
ATOM 715 N N . PRO A 1 89 ? -5.834 11.118 -11.955 1.00 49.47 89 PRO A N 1
ATOM 716 C CA . PRO A 1 89 ? -6.058 12.158 -10.960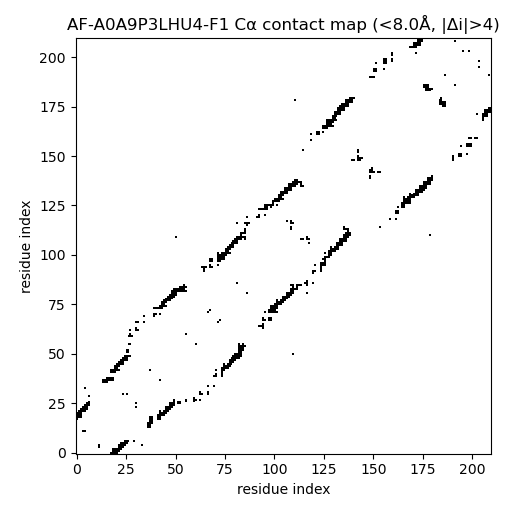 1.00 49.47 89 PRO A CA 1
ATOM 717 C C . PRO A 1 89 ? -7.413 12.857 -11.125 1.00 49.47 89 PRO A C 1
ATOM 719 O O . PRO A 1 89 ? -7.764 13.266 -12.223 1.00 49.47 89 PRO A O 1
ATOM 722 N N . GLU A 1 90 ? -8.124 13.012 -10.005 1.00 45.19 90 GLU A N 1
ATOM 723 C CA . GLU A 1 90 ? -9.008 14.148 -9.645 1.00 45.19 90 GLU A CA 1
ATOM 724 C C . GLU A 1 90 ? -9.681 13.917 -8.281 1.00 45.19 90 GLU A C 1
ATOM 726 O O . GLU A 1 90 ? -10.167 14.855 -7.654 1.00 45.19 90 GLU A O 1
ATOM 731 N N . ARG A 1 91 ? -9.647 12.684 -7.763 1.00 52.34 91 ARG A N 1
ATOM 732 C CA . ARG A 1 91 ? -9.984 12.397 -6.370 1.00 52.34 91 ARG A CA 1
ATOM 733 C C . ARG A 1 91 ? -8.752 11.853 -5.674 1.00 52.34 91 ARG A C 1
ATOM 735 O O . ARG A 1 91 ? -8.351 10.715 -5.901 1.00 52.34 91 ARG A O 1
ATOM 742 N N . GLU A 1 92 ? -8.125 12.702 -4.868 1.00 52.81 92 GLU A N 1
ATOM 743 C CA . GLU A 1 92 ? -7.155 12.249 -3.880 1.00 52.81 92 GLU A CA 1
ATOM 744 C C . GLU A 1 92 ? -7.809 11.125 -3.063 1.00 52.81 92 GLU A C 1
ATOM 746 O O . GLU A 1 92 ? -8.993 11.207 -2.722 1.00 52.81 92 GLU A O 1
ATOM 751 N N . VAL A 1 93 ? -7.072 10.054 -2.760 1.00 60.00 93 VAL A N 1
ATOM 752 C CA . VAL A 1 93 ? -7.556 9.007 -1.851 1.00 60.00 93 VAL A CA 1
ATOM 753 C C . VAL A 1 93 ? -7.531 9.572 -0.427 1.00 60.00 93 VAL A C 1
ATOM 755 O O . VAL A 1 93 ? -6.807 9.085 0.427 1.00 60.00 93 VAL A O 1
ATOM 758 N N . GLU A 1 94 ? -8.258 10.653 -0.142 1.00 60.75 94 GLU A N 1
ATOM 759 C CA . GLU A 1 94 ? -8.335 11.243 1.202 1.00 60.75 94 GLU A CA 1
ATOM 760 C C . GLU A 1 94 ? -8.950 10.254 2.201 1.00 60.75 94 GLU A C 1
ATOM 762 O O . GLU A 1 94 ? -8.688 10.320 3.400 1.00 60.75 94 GLU A O 1
ATOM 767 N N . SER A 1 95 ? -9.724 9.284 1.712 1.00 64.88 95 SER A N 1
ATOM 768 C CA . SER A 1 95 ? -10.479 8.331 2.523 1.00 64.88 95 SER A CA 1
ATOM 769 C C . SER A 1 95 ? -9.622 7.414 3.401 1.00 64.88 95 SER A C 1
ATOM 771 O O . SER A 1 95 ? -10.099 6.951 4.440 1.00 64.88 95 SER A O 1
ATOM 773 N N . LEU A 1 96 ? -8.341 7.193 3.076 1.00 76.44 96 LEU A N 1
ATOM 774 C CA . LEU A 1 96 ? -7.448 6.421 3.952 1.00 76.44 96 LEU A CA 1
ATOM 775 C C . LEU A 1 96 ? -7.112 7.152 5.256 1.00 76.44 96 LEU A C 1
ATOM 777 O O . LEU A 1 96 ? -6.859 6.493 6.265 1.00 76.44 96 LEU A O 1
ATOM 781 N N . THR A 1 97 ? -7.225 8.483 5.300 1.00 74.88 97 THR A N 1
ATOM 782 C CA . THR A 1 97 ? -7.054 9.247 6.548 1.00 74.88 97 THR A CA 1
ATOM 783 C C . THR A 1 97 ? -8.115 8.880 7.595 1.00 74.88 97 THR A C 1
ATOM 785 O O . THR A 1 97 ? -7.871 8.961 8.803 1.00 74.88 97 THR A O 1
ATOM 788 N N . GLY A 1 98 ? -9.284 8.407 7.144 1.00 78.81 98 GLY A N 1
ATOM 789 C CA . GLY A 1 98 ? -10.359 7.890 7.989 1.00 78.81 98 GLY A CA 1
ATOM 790 C C . GLY A 1 98 ? -10.043 6.538 8.635 1.00 78.81 98 GLY A C 1
ATOM 791 O O . GLY A 1 98 ? -10.643 6.193 9.657 1.00 78.81 98 GLY A O 1
ATOM 792 N N . CYS A 1 99 ? -9.060 5.797 8.114 1.00 87.88 99 CYS A N 1
ATOM 793 C CA . CYS A 1 99 ? -8.687 4.466 8.588 1.00 87.88 99 CYS A CA 1
ATOM 794 C C . CYS A 1 99 ? -7.799 4.514 9.841 1.00 87.88 99 CYS A C 1
ATOM 796 O O . CYS A 1 99 ? -6.708 3.958 9.876 1.00 87.88 99 CYS A O 1
ATOM 798 N N . ARG A 1 100 ? -8.242 5.202 10.897 1.00 88.44 100 ARG A N 1
ATOM 799 C CA . ARG A 1 100 ? -7.411 5.571 12.064 1.00 88.44 100 ARG A CA 1
ATOM 800 C C . ARG A 1 100 ? -6.739 4.395 12.781 1.00 88.44 100 ARG A C 1
ATOM 802 O O . ARG A 1 100 ? -5.721 4.603 13.437 1.00 88.44 100 ARG A O 1
ATOM 809 N N . ASN A 1 101 ? -7.279 3.185 12.662 1.00 92.25 101 ASN A N 1
ATOM 810 C CA . ASN A 1 101 ? -6.718 1.979 13.271 1.00 92.25 101 ASN A CA 1
ATOM 811 C C . ASN A 1 101 ? -5.789 1.181 12.341 1.00 92.25 101 ASN A C 1
ATOM 813 O O . ASN A 1 101 ? -5.247 0.165 12.777 1.00 92.25 101 ASN A O 1
ATOM 817 N N . LEU A 1 102 ? -5.559 1.642 11.107 1.00 94.19 102 LEU A N 1
ATOM 818 C CA . LEU A 1 102 ? -4.749 0.937 10.120 1.00 94.19 102 LEU A CA 1
ATOM 819 C C . LEU A 1 102 ? -3.311 0.769 10.620 1.00 94.19 102 LEU A C 1
ATOM 821 O O . LEU A 1 102 ? -2.624 1.737 10.935 1.00 94.19 102 LEU A O 1
ATOM 825 N N . ARG A 1 103 ? -2.850 -0.481 10.690 1.00 96.62 103 ARG A N 1
ATOM 826 C CA . ARG A 1 103 ? -1.500 -0.865 11.126 1.00 96.62 103 ARG A CA 1
ATOM 827 C C . ARG A 1 103 ? -0.645 -1.376 9.979 1.00 96.62 103 ARG A C 1
ATOM 829 O O . ARG A 1 103 ? 0.550 -1.081 9.961 1.00 96.62 103 ARG A O 1
ATOM 836 N N . THR A 1 104 ? -1.245 -2.105 9.042 1.00 97.44 104 THR A N 1
ATOM 837 C CA . THR A 1 104 ? -0.532 -2.715 7.915 1.00 97.44 104 THR A CA 1
ATOM 838 C C . THR A 1 104 ? -1.201 -2.346 6.597 1.00 97.44 104 THR A C 1
ATOM 840 O O . THR A 1 104 ? -2.403 -2.562 6.438 1.00 97.44 104 THR A O 1
ATOM 843 N N . LEU A 1 105 ? -0.407 -1.867 5.640 1.00 95.62 105 LEU A N 1
ATOM 844 C CA . LEU A 1 105 ? -0.794 -1.740 4.237 1.00 95.62 105 LEU A CA 1
ATOM 845 C C . LEU A 1 105 ? -0.007 -2.748 3.393 1.00 95.62 105 LEU A C 1
ATOM 847 O O . LEU A 1 105 ? 1.215 -2.810 3.484 1.00 95.62 105 LEU A O 1
ATOM 851 N N . THR A 1 106 ? -0.695 -3.490 2.532 1.00 95.69 106 THR A N 1
ATOM 852 C CA . THR A 1 106 ? -0.097 -4.181 1.385 1.00 95.69 106 THR A CA 1
ATOM 853 C C . THR A 1 106 ? -0.604 -3.522 0.114 1.00 95.69 106 THR A C 1
ATOM 855 O O . THR A 1 106 ? -1.805 -3.346 -0.059 1.00 95.69 106 THR A O 1
ATOM 858 N N . LEU A 1 107 ? 0.310 -3.133 -0.762 1.00 92.00 107 LEU A N 1
ATOM 859 C CA . LEU A 1 107 ? 0.028 -2.391 -1.978 1.00 92.00 107 LEU A CA 1
ATOM 860 C C . LEU A 1 107 ? 0.624 -3.136 -3.165 1.00 92.00 107 LEU A C 1
ATOM 862 O O . LEU A 1 107 ? 1.822 -3.401 -3.174 1.00 92.00 107 LEU A O 1
ATOM 866 N N . THR A 1 108 ? -0.190 -3.447 -4.169 1.00 90.94 108 THR A N 1
ATOM 867 C CA . THR A 1 108 ? 0.290 -3.975 -5.453 1.00 90.94 108 THR A CA 1
ATOM 868 C C . THR A 1 108 ? -0.081 -2.998 -6.550 1.00 90.94 108 THR A C 1
ATOM 870 O O . THR A 1 108 ? -1.263 -2.719 -6.746 1.00 90.94 108 THR A O 1
ATOM 873 N N . THR A 1 109 ? 0.915 -2.454 -7.241 1.00 86.88 109 THR A N 1
ATOM 874 C CA . THR A 1 109 ? 0.701 -1.424 -8.262 1.00 86.88 109 THR A CA 1
ATOM 875 C C . THR A 1 109 ? 0.398 -2.034 -9.633 1.00 86.88 109 THR A C 1
ATOM 877 O O . THR A 1 109 ? 0.791 -3.175 -9.896 1.00 86.88 109 THR A O 1
ATOM 880 N N . PRO A 1 110 ? -0.262 -1.288 -10.540 1.00 81.12 110 PRO A N 1
ATOM 881 C CA . PRO A 1 110 ? -0.241 -1.625 -11.964 1.00 81.12 110 PRO A CA 1
ATOM 882 C C . PRO A 1 110 ? 1.180 -1.611 -12.524 1.00 81.12 110 PRO A C 1
ATOM 884 O O . PRO A 1 110 ? 2.055 -0.967 -11.951 1.00 81.12 110 PRO A O 1
ATOM 887 N N . ARG A 1 111 ? 1.349 -2.237 -13.698 1.00 79.25 111 ARG A N 1
ATOM 888 C CA . ARG A 1 111 ? 2.561 -2.142 -14.529 1.00 79.25 111 ARG A CA 1
ATOM 889 C C . ARG A 1 111 ? 2.850 -0.705 -14.973 1.00 79.25 111 ARG A C 1
ATOM 891 O O . ARG A 1 111 ? 3.980 -0.249 -14.875 1.00 79.25 111 ARG A O 1
ATOM 898 N N . HIS A 1 112 ? 1.830 -0.019 -15.483 1.00 73.88 112 HIS A N 1
ATOM 899 C CA . HIS A 1 112 ? 1.942 1.359 -15.960 1.00 73.88 112 HIS A CA 1
ATOM 900 C C . HIS A 1 112 ? 1.648 2.324 -14.821 1.00 73.88 112 HIS A C 1
ATOM 902 O O . HIS A 1 112 ? 0.675 2.114 -14.095 1.00 73.88 112 HIS A O 1
ATOM 908 N N . ASN A 1 113 ? 2.407 3.415 -14.697 1.00 73.38 113 ASN A N 1
ATOM 909 C CA . ASN A 1 113 ? 2.155 4.437 -13.669 1.00 73.38 113 ASN A CA 1
ATOM 910 C C . ASN A 1 113 ? 2.198 3.875 -12.235 1.00 73.38 113 ASN A C 1
ATOM 912 O O . ASN A 1 113 ? 1.457 4.325 -11.352 1.00 73.38 113 ASN A O 1
ATOM 916 N N . ALA A 1 114 ? 3.048 2.873 -11.998 1.00 78.12 114 ALA A N 1
ATOM 917 C CA . ALA A 1 114 ? 3.177 2.198 -10.711 1.00 78.12 114 ALA A CA 1
ATOM 918 C C . ALA A 1 114 ? 3.432 3.194 -9.575 1.00 78.12 114 ALA A C 1
ATOM 920 O O . ALA A 1 114 ? 2.754 3.185 -8.544 1.00 78.12 114 ALA A O 1
ATOM 921 N N . TRP A 1 115 ? 4.382 4.101 -9.808 1.00 77.62 115 TRP A N 1
ATOM 922 C CA . TRP A 1 115 ? 4.829 5.058 -8.809 1.00 77.62 115 TRP A CA 1
ATOM 923 C C . TRP A 1 115 ? 3.812 6.159 -8.529 1.00 77.62 115 TRP A C 1
ATOM 925 O O . TRP A 1 115 ? 3.511 6.430 -7.371 1.00 77.62 115 TRP A O 1
ATOM 935 N N . SER A 1 116 ? 3.226 6.761 -9.565 1.00 76.19 116 SER A N 1
ATOM 936 C CA . SER A 1 116 ? 2.192 7.787 -9.388 1.00 76.19 116 SER A CA 1
ATOM 937 C C . SER A 1 116 ? 0.928 7.218 -8.734 1.00 76.19 116 SER A C 1
ATOM 939 O O . SER A 1 116 ? 0.311 7.887 -7.905 1.00 76.19 116 SER A O 1
ATOM 941 N N . SER A 1 117 ? 0.588 5.955 -9.012 1.00 77.94 117 SER A N 1
ATOM 942 C CA . SER A 1 117 ? -0.511 5.266 -8.327 1.00 77.94 117 SER A CA 1
ATOM 943 C C . SER A 1 117 ? -0.178 4.996 -6.854 1.00 77.94 117 SER A C 1
ATOM 945 O O . SER A 1 117 ? -1.005 5.257 -5.979 1.00 77.94 117 SER A O 1
ATOM 947 N N . ALA A 1 118 ? 1.042 4.533 -6.550 1.00 83.06 118 ALA A N 1
ATOM 948 C CA . ALA A 1 118 ? 1.490 4.351 -5.170 1.00 83.06 118 ALA A CA 1
ATOM 949 C C . ALA A 1 118 ? 1.504 5.674 -4.395 1.00 83.06 118 ALA A C 1
ATOM 951 O O . ALA A 1 118 ? 0.975 5.738 -3.284 1.00 83.06 118 ALA A O 1
ATOM 952 N N . TYR A 1 119 ? 2.013 6.742 -5.012 1.00 82.06 119 TYR A N 1
ATOM 953 C CA . TYR A 1 119 ? 2.061 8.090 -4.450 1.00 82.06 119 TYR A CA 1
ATOM 954 C C . TYR A 1 119 ? 0.697 8.533 -3.906 1.00 82.06 119 TYR A C 1
ATOM 956 O O . TYR A 1 119 ? 0.598 9.017 -2.777 1.00 82.06 119 TYR A O 1
ATOM 964 N N . MET A 1 120 ? -0.372 8.311 -4.678 1.00 79.06 120 MET A N 1
ATOM 965 C CA . MET A 1 120 ? -1.742 8.679 -4.301 1.00 79.06 120 MET A CA 1
ATOM 966 C C . MET A 1 120 ? -2.245 7.977 -3.038 1.00 79.06 120 MET A C 1
ATOM 968 O O . MET A 1 120 ? -3.013 8.566 -2.282 1.00 79.06 120 MET A O 1
ATOM 972 N N . VAL A 1 121 ? -1.810 6.743 -2.790 1.00 84.75 121 VAL A N 1
ATOM 973 C CA . VAL A 1 121 ? -2.198 5.973 -1.602 1.00 84.75 121 VAL A CA 1
ATOM 974 C C . VAL A 1 121 ? -1.340 6.356 -0.400 1.00 84.75 121 VAL A C 1
ATOM 976 O O . VAL A 1 121 ? -1.868 6.606 0.683 1.00 84.75 121 VAL A O 1
ATOM 979 N N . LEU A 1 122 ? -0.018 6.429 -0.584 1.00 88.56 122 LEU A N 1
ATOM 980 C CA . LEU A 1 122 ? 0.933 6.645 0.510 1.00 88.56 122 LEU A CA 1
ATOM 981 C C . LEU A 1 122 ? 0.746 8.010 1.188 1.00 88.56 122 LEU A C 1
ATOM 983 O O . LEU A 1 122 ? 0.808 8.100 2.416 1.00 88.56 122 LEU A O 1
ATOM 987 N N . ARG A 1 123 ? 0.438 9.057 0.410 1.00 85.06 123 ARG A N 1
ATOM 988 C CA . ARG A 1 123 ? 0.217 10.421 0.924 1.00 85.06 123 ARG A CA 1
ATOM 989 C C . ARG A 1 123 ? -1.020 10.583 1.810 1.00 85.06 123 ARG A C 1
ATOM 991 O O . ARG A 1 123 ? -1.178 11.636 2.419 1.00 85.06 123 ARG A O 1
ATOM 998 N N . SER A 1 124 ? -1.883 9.575 1.896 1.00 85.00 124 SER A N 1
ATOM 999 C CA . SER A 1 124 ? -3.128 9.626 2.674 1.00 85.00 124 SER A CA 1
ATOM 1000 C C . SER A 1 124 ? -3.147 8.658 3.853 1.00 85.00 124 SER A C 1
ATOM 1002 O O . SER A 1 124 ? -4.184 8.469 4.491 1.00 85.00 124 SER A O 1
ATOM 1004 N N . LEU A 1 125 ? -2.019 8.007 4.138 1.00 89.62 125 LEU A N 1
ATOM 1005 C CA . LEU A 1 125 ? -1.940 7.034 5.215 1.00 89.62 125 LEU A CA 1
ATOM 1006 C C . LEU A 1 125 ? -2.010 7.687 6.602 1.00 89.62 125 LEU A C 1
ATOM 1008 O O . LEU A 1 125 ? -1.376 8.712 6.852 1.00 89.62 125 LEU A O 1
ATOM 1012 N N . PRO A 1 126 ? -2.744 7.083 7.547 1.00 91.25 126 PRO A N 1
ATOM 1013 C CA . PRO A 1 126 ? -2.858 7.617 8.892 1.00 91.25 126 PRO A CA 1
ATOM 1014 C C . PRO A 1 126 ? -1.558 7.406 9.696 1.00 91.25 126 PRO A C 1
ATOM 1016 O O . PRO A 1 126 ? -0.811 6.458 9.440 1.00 91.25 126 PRO A O 1
ATOM 1019 N N . PRO A 1 127 ? -1.306 8.218 10.743 1.00 92.81 127 PRO A N 1
ATOM 1020 C CA . PRO A 1 127 ? -0.090 8.113 11.559 1.00 92.81 127 PRO A CA 1
ATOM 1021 C C . PRO A 1 127 ? 0.138 6.761 12.248 1.00 92.81 127 PRO A C 1
ATOM 1023 O O . PRO A 1 127 ? 1.262 6.448 12.635 1.00 92.81 127 PRO A O 1
ATOM 1026 N N . SER A 1 128 ? -0.924 5.971 12.413 1.00 93.62 128 SER A N 1
ATOM 1027 C CA . SER A 1 128 ? -0.940 4.681 13.106 1.00 93.62 128 SER A CA 1
ATOM 1028 C C . SER A 1 128 ? -0.331 3.521 12.312 1.00 93.62 128 SER A C 1
ATOM 1030 O O . SER A 1 128 ? -0.101 2.456 12.905 1.00 93.62 128 SER A O 1
ATOM 1032 N N . VAL A 1 129 ? -0.051 3.712 11.016 1.00 96.06 129 VAL A N 1
ATOM 1033 C CA . VAL A 1 129 ? 0.549 2.689 10.150 1.00 96.06 129 VAL A CA 1
ATOM 1034 C C . VAL A 1 129 ? 1.959 2.354 10.630 1.00 96.06 129 VAL A C 1
ATOM 1036 O O . VAL A 1 129 ? 2.791 3.235 10.838 1.00 96.06 129 VAL A O 1
ATOM 1039 N N . ARG A 1 130 ? 2.229 1.055 10.790 1.00 97.44 130 ARG A N 1
ATOM 1040 C CA . ARG A 1 130 ? 3.505 0.506 11.279 1.00 97.44 130 ARG A CA 1
ATOM 1041 C C . ARG A 1 130 ? 4.281 -0.253 10.219 1.00 97.44 130 ARG A C 1
ATOM 1043 O O . ARG A 1 130 ? 5.508 -0.315 10.298 1.00 97.44 130 ARG A O 1
ATOM 1050 N N . GLU A 1 131 ? 3.577 -0.841 9.262 1.00 97.94 131 GLU A N 1
ATOM 1051 C CA . GLU A 1 131 ? 4.150 -1.706 8.238 1.00 97.94 131 GLU A CA 1
ATOM 1052 C C . GLU A 1 131 ? 3.510 -1.409 6.885 1.00 97.94 131 GLU A C 1
ATOM 1054 O O . GLU A 1 131 ? 2.283 -1.371 6.756 1.00 97.94 131 GLU A O 1
ATOM 1059 N N . ILE A 1 132 ? 4.353 -1.212 5.877 1.00 96.75 132 ILE A N 1
ATOM 1060 C CA . ILE A 1 132 ? 3.944 -1.054 4.484 1.00 96.75 132 ILE A CA 1
ATOM 1061 C C . ILE A 1 132 ? 4.691 -2.099 3.660 1.00 96.75 132 ILE A C 1
ATOM 1063 O O . ILE A 1 132 ? 5.915 -2.186 3.741 1.00 96.75 132 ILE A O 1
ATOM 1067 N N . LYS A 1 133 ? 3.954 -2.869 2.859 1.00 96.56 133 LYS A N 1
ATOM 1068 C CA . LYS A 1 133 ? 4.482 -3.802 1.860 1.00 96.56 133 LYS A CA 1
ATOM 1069 C C . LYS A 1 133 ? 4.109 -3.301 0.483 1.00 96.56 133 LYS A C 1
ATOM 1071 O O . LYS A 1 133 ? 2.925 -3.168 0.189 1.00 96.56 133 LYS A O 1
ATOM 1076 N N . MET A 1 134 ? 5.100 -3.022 -0.349 1.00 92.94 134 MET A N 1
ATOM 1077 C CA . MET A 1 134 ? 4.900 -2.551 -1.711 1.00 92.94 134 MET A CA 1
ATOM 1078 C C . MET A 1 134 ? 5.400 -3.596 -2.696 1.00 92.94 134 MET A C 1
ATOM 1080 O O . MET A 1 134 ? 6.570 -3.969 -2.680 1.00 92.94 134 MET A O 1
ATOM 1084 N N . HIS A 1 135 ? 4.504 -4.027 -3.572 1.00 91.19 135 HIS A N 1
ATOM 1085 C CA . HIS A 1 135 ? 4.796 -4.812 -4.757 1.00 91.19 135 HIS A CA 1
ATOM 1086 C C . HIS A 1 135 ? 4.687 -3.874 -5.957 1.00 91.19 135 HIS A C 1
ATOM 1088 O O . HIS A 1 135 ? 3.594 -3.617 -6.467 1.00 91.19 135 HIS A O 1
ATOM 1094 N N . LEU A 1 136 ? 5.829 -3.312 -6.344 1.00 86.62 136 LEU A N 1
ATOM 1095 C CA . LEU A 1 136 ? 5.946 -2.379 -7.452 1.00 86.62 136 LEU A CA 1
ATOM 1096 C C . LEU A 1 136 ? 6.217 -3.173 -8.727 1.00 86.62 136 LEU A C 1
ATOM 1098 O O . LEU A 1 136 ? 7.293 -3.748 -8.886 1.00 86.62 136 LEU A O 1
ATOM 1102 N N . VAL A 1 137 ? 5.237 -3.220 -9.623 1.00 84.31 137 VAL A N 1
ATOM 1103 C CA . VAL A 1 137 ? 5.409 -3.766 -10.973 1.00 84.31 137 VAL A CA 1
ATOM 1104 C C . VAL A 1 137 ? 5.653 -2.586 -11.896 1.00 84.31 137 VAL A C 1
ATOM 1106 O O . VAL A 1 137 ? 4.759 -1.776 -12.067 1.00 84.31 137 VAL A O 1
ATOM 1109 N N . ALA A 1 138 ? 6.849 -2.458 -12.451 1.00 77.38 138 ALA A N 1
ATOM 1110 C CA . ALA A 1 138 ? 7.265 -1.294 -13.225 1.00 77.38 138 ALA A CA 1
ATOM 1111 C C . ALA A 1 138 ? 7.647 -1.707 -14.648 1.00 77.38 138 ALA A C 1
ATOM 1113 O O . ALA A 1 138 ? 8.280 -2.746 -14.837 1.00 77.38 138 ALA A O 1
ATOM 1114 N N . ASP A 1 139 ? 7.268 -0.915 -15.651 1.00 75.31 139 ASP A N 1
ATOM 1115 C CA . ASP A 1 139 ? 7.735 -1.142 -17.020 1.00 75.31 139 ASP A CA 1
ATOM 1116 C C . ASP A 1 139 ? 9.222 -0.788 -17.130 1.00 75.31 139 ASP A C 1
ATOM 1118 O O . ASP A 1 139 ? 9.642 0.281 -16.696 1.00 75.31 139 ASP A O 1
ATOM 1122 N N . PHE A 1 140 ? 10.032 -1.680 -17.692 1.00 70.19 140 PHE A N 1
ATOM 1123 C CA . PHE A 1 140 ? 11.477 -1.485 -17.822 1.00 70.19 140 PHE A CA 1
ATOM 1124 C C . PHE A 1 140 ? 11.793 -0.221 -18.630 1.00 70.19 140 PHE A C 1
ATOM 1126 O O . PHE A 1 140 ? 12.691 0.539 -18.271 1.00 70.19 140 PHE A O 1
ATOM 1133 N N . ASP A 1 141 ? 11.008 0.040 -19.678 1.00 70.31 141 ASP A N 1
ATOM 1134 C CA . ASP A 1 141 ? 11.177 1.200 -20.553 1.00 70.31 141 ASP A CA 1
ATOM 1135 C C . ASP A 1 141 ? 10.885 2.540 -19.858 1.00 70.31 141 ASP A C 1
ATOM 1137 O O . ASP A 1 141 ? 11.420 3.564 -20.282 1.00 70.31 141 ASP A O 1
ATOM 1141 N N . GLU A 1 142 ? 10.073 2.553 -18.791 1.00 67.12 142 GLU A N 1
ATOM 1142 C CA . GLU A 1 142 ? 9.797 3.769 -18.007 1.00 67.12 142 GLU A CA 1
ATOM 1143 C C . GLU A 1 142 ? 11.017 4.216 -17.187 1.00 67.12 142 GLU A C 1
ATOM 1145 O O . GLU A 1 142 ? 11.116 5.389 -16.830 1.00 67.12 142 GLU A O 1
ATOM 1150 N N . TYR A 1 143 ? 11.951 3.302 -16.913 1.00 66.38 143 TYR A N 1
ATOM 1151 C CA . TYR A 1 143 ? 13.053 3.516 -15.976 1.00 66.38 143 TYR A CA 1
ATOM 1152 C C . TYR A 1 143 ? 14.424 3.222 -16.584 1.00 66.38 143 TYR A C 1
ATOM 1154 O O . TYR A 1 143 ? 15.369 3.005 -15.835 1.00 66.38 143 TYR A O 1
ATOM 1162 N N . LYS A 1 144 ? 14.561 3.184 -17.915 1.00 65.56 144 LYS A N 1
ATOM 1163 C CA . LYS A 1 144 ? 15.863 2.947 -18.552 1.00 65.56 144 LYS A CA 1
ATOM 1164 C C . LYS A 1 144 ? 16.656 4.232 -18.783 1.00 65.56 144 LYS A C 1
ATOM 1166 O O . LYS A 1 144 ? 16.113 5.226 -19.264 1.00 65.56 144 LYS A O 1
ATOM 1171 N N . GLU A 1 145 ? 17.960 4.159 -18.549 1.00 55.75 145 GLU A N 1
ATOM 1172 C CA . GLU A 1 145 ? 18.956 5.072 -19.110 1.00 55.75 145 GLU A CA 1
ATOM 1173 C C . GLU A 1 145 ? 19.987 4.207 -19.855 1.00 55.75 145 GLU A C 1
ATOM 1175 O O . GLU A 1 145 ? 20.457 3.209 -19.317 1.00 55.75 145 GLU A O 1
ATOM 1180 N N . ASP A 1 146 ? 20.273 4.523 -21.123 1.00 58.28 146 ASP A N 1
ATOM 1181 C CA . ASP A 1 146 ? 21.254 3.804 -21.959 1.00 58.28 146 ASP A CA 1
ATOM 1182 C C . ASP A 1 146 ? 21.118 2.256 -21.976 1.00 58.28 146 ASP A C 1
ATOM 1184 O O . ASP A 1 146 ? 22.103 1.529 -21.873 1.00 58.28 146 ASP A O 1
ATOM 1188 N N . ASP A 1 147 ? 19.889 1.750 -22.143 1.00 60.59 147 ASP A N 1
ATOM 1189 C CA . ASP A 1 147 ? 19.530 0.315 -22.203 1.00 60.59 147 ASP A CA 1
ATOM 1190 C C . ASP A 1 147 ? 19.705 -0.485 -20.887 1.00 60.59 147 ASP A C 1
ATOM 1192 O O . ASP A 1 147 ? 19.543 -1.708 -20.877 1.00 60.59 147 ASP A O 1
ATOM 1196 N N . GLU A 1 148 ? 19.943 0.181 -19.751 1.00 55.84 148 GLU A N 1
ATOM 1197 C CA . GLU A 1 148 ? 19.935 -0.426 -18.411 1.00 55.84 148 GLU A CA 1
ATOM 1198 C C . GLU A 1 148 ? 18.849 0.214 -17.522 1.00 55.84 148 GLU A C 1
ATOM 1200 O O . GLU A 1 148 ? 18.571 1.405 -17.664 1.00 55.84 148 GLU A O 1
ATOM 1205 N N . PRO A 1 149 ? 18.211 -0.516 -16.580 1.00 57.47 149 PRO A N 1
ATOM 1206 C CA . PRO A 1 149 ? 17.237 0.098 -15.682 1.00 57.47 149 PRO A CA 1
ATOM 1207 C C . PRO A 1 149 ? 17.958 0.949 -14.648 1.00 57.47 149 PRO A C 1
ATOM 1209 O O . PRO A 1 149 ? 18.660 0.417 -13.776 1.00 57.47 149 PRO A O 1
ATOM 1212 N N . ASP A 1 150 ? 17.707 2.247 -14.701 1.00 63.31 150 ASP A N 1
ATOM 1213 C CA . ASP A 1 150 ? 18.120 3.211 -13.708 1.00 63.31 150 ASP A CA 1
ATOM 1214 C C . ASP A 1 150 ? 17.003 3.482 -12.691 1.00 63.31 150 ASP A C 1
ATOM 1216 O O . ASP A 1 150 ? 16.151 4.364 -12.824 1.00 63.31 150 ASP A O 1
ATOM 1220 N N . MET A 1 151 ? 17.072 2.738 -11.589 1.00 63.78 151 MET A N 1
ATOM 1221 C CA . MET A 1 151 ? 16.202 2.928 -10.428 1.00 63.78 151 MET A CA 1
ATOM 1222 C C . MET A 1 151 ? 16.487 4.235 -9.660 1.00 63.78 151 MET A C 1
ATOM 1224 O O . MET A 1 151 ? 15.791 4.521 -8.682 1.00 63.78 151 MET A O 1
ATOM 1228 N N . SER A 1 152 ? 17.503 5.020 -10.047 1.00 57.16 152 SER A N 1
ATOM 1229 C CA . SER A 1 152 ? 17.787 6.341 -9.473 1.00 57.16 152 SER A CA 1
ATOM 1230 C C . SER A 1 152 ? 16.800 7.419 -9.933 1.00 57.16 152 SER A C 1
ATOM 1232 O O . SER A 1 152 ? 16.598 8.400 -9.221 1.00 57.16 152 SER A O 1
ATOM 1234 N N . THR A 1 153 ? 16.105 7.188 -11.053 1.00 59.72 153 THR A N 1
ATOM 1235 C CA . THR A 1 153 ? 15.028 8.052 -11.571 1.00 59.72 153 THR A CA 1
ATOM 1236 C C . THR A 1 153 ? 13.747 8.021 -10.729 1.00 59.72 153 THR A C 1
ATOM 1238 O O . THR A 1 153 ? 12.876 8.879 -10.882 1.00 59.72 153 THR A O 1
ATOM 1241 N N . PHE A 1 154 ? 13.619 7.058 -9.811 1.00 69.62 154 PHE A N 1
ATOM 1242 C CA . PHE A 1 154 ? 12.530 7.039 -8.839 1.00 69.62 154 PHE A CA 1
ATOM 1243 C C . PHE A 1 154 ? 12.675 8.189 -7.840 1.00 69.62 154 PHE A C 1
ATOM 1245 O O . PHE A 1 154 ? 13.747 8.424 -7.280 1.00 69.62 154 PHE A O 1
ATOM 1252 N N . ASP A 1 155 ? 11.558 8.854 -7.542 1.00 74.69 155 ASP A N 1
ATOM 1253 C CA . AS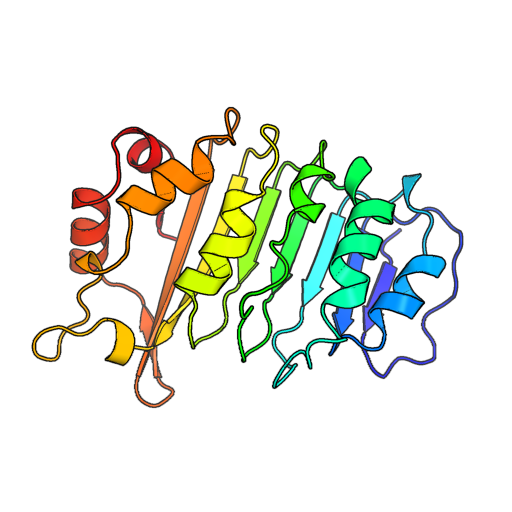P A 1 155 ? 11.505 9.928 -6.548 1.00 74.69 155 ASP A CA 1
ATOM 1254 C C . ASP A 1 155 ? 11.520 9.376 -5.108 1.00 74.69 155 ASP A C 1
ATOM 1256 O O . ASP A 1 155 ? 10.535 9.402 -4.363 1.00 74.69 155 ASP A O 1
ATOM 1260 N N . TRP A 1 156 ? 12.671 8.827 -4.718 1.00 78.75 156 TRP A N 1
ATOM 1261 C CA . TRP A 1 156 ? 12.935 8.299 -3.379 1.00 78.75 156 TRP A CA 1
ATOM 1262 C C . TRP A 1 156 ? 12.920 9.384 -2.300 1.00 78.75 156 TRP A C 1
ATOM 1264 O O . TRP A 1 156 ? 12.686 9.079 -1.129 1.00 78.75 156 TRP A O 1
ATOM 1274 N N . GLN A 1 157 ? 13.159 10.642 -2.680 1.00 73.12 157 GLN A N 1
ATOM 1275 C CA . GLN A 1 157 ? 13.042 11.783 -1.775 1.00 73.12 157 GLN A CA 1
ATOM 1276 C C . GLN A 1 157 ? 11.572 12.104 -1.503 1.00 73.12 157 GLN A C 1
ATOM 1278 O O . GLN A 1 157 ? 11.183 12.204 -0.338 1.00 73.12 157 GLN A O 1
ATOM 1283 N N . GLY A 1 158 ? 10.734 12.126 -2.541 1.00 82.31 158 GLY A N 1
ATOM 1284 C CA . GLY A 1 158 ? 9.287 12.250 -2.408 1.00 82.31 158 GLY A CA 1
ATOM 1285 C C . GLY A 1 158 ? 8.674 11.146 -1.548 1.00 82.31 158 GLY A C 1
ATOM 1286 O O . GLY A 1 158 ? 7.719 11.403 -0.820 1.00 82.31 158 GLY A O 1
ATOM 1287 N N . LEU A 1 159 ? 9.239 9.930 -1.537 1.00 86.88 159 LEU A N 1
ATOM 1288 C CA . LEU A 1 159 ? 8.766 8.844 -0.661 1.00 86.88 159 LEU A CA 1
ATOM 1289 C C . LEU A 1 159 ? 8.861 9.205 0.823 1.00 86.88 159 LEU A C 1
ATOM 1291 O O . LEU A 1 159 ? 7.975 8.857 1.607 1.00 86.88 159 LEU A O 1
ATOM 1295 N N . ASP A 1 160 ? 9.916 9.916 1.216 1.00 87.88 160 ASP A N 1
ATOM 1296 C CA . ASP A 1 160 ? 10.066 10.363 2.594 1.00 87.88 160 ASP A CA 1
ATOM 1297 C C . ASP A 1 160 ? 9.001 11.404 2.959 1.00 87.88 160 ASP A C 1
ATOM 1299 O O . ASP A 1 160 ? 8.394 11.320 4.027 1.00 87.88 160 ASP A O 1
ATOM 1303 N N . GLU A 1 161 ? 8.717 12.335 2.049 1.00 87.81 161 GLU A N 1
ATOM 1304 C CA . GLU A 1 161 ? 7.668 13.342 2.221 1.00 87.81 161 GLU A CA 1
ATOM 1305 C C . GLU A 1 161 ? 6.278 12.698 2.317 1.00 87.81 161 GLU A C 1
ATOM 1307 O O . GLU A 1 161 ? 5.519 12.996 3.241 1.00 87.81 161 GLU A O 1
ATOM 1312 N N . MET A 1 162 ? 5.971 11.742 1.434 1.00 87.50 162 MET A N 1
ATOM 1313 C CA . MET A 1 162 ? 4.705 10.996 1.432 1.00 87.50 162 MET A CA 1
ATOM 1314 C C . MET A 1 162 ? 4.456 10.276 2.762 1.00 87.50 162 MET A C 1
ATOM 1316 O O . MET A 1 162 ? 3.342 10.262 3.284 1.00 87.50 162 MET A O 1
ATOM 1320 N N . LEU A 1 163 ? 5.507 9.685 3.333 1.00 91.31 163 LEU A N 1
ATOM 1321 C CA . LEU A 1 163 ? 5.432 8.906 4.567 1.00 91.31 163 LEU A CA 1
ATOM 1322 C C . LEU A 1 163 ? 5.703 9.749 5.819 1.00 91.31 163 LEU A C 1
ATOM 1324 O O . LEU A 1 163 ? 5.808 9.207 6.923 1.00 91.31 163 LEU A O 1
ATOM 1328 N N . ALA A 1 164 ? 5.875 11.069 5.696 1.00 89.25 164 ALA A N 1
ATOM 1329 C CA . ALA A 1 164 ? 6.216 11.948 6.818 1.00 89.25 164 ALA A CA 1
ATOM 1330 C C . ALA A 1 164 ? 5.167 11.895 7.941 1.00 89.25 164 ALA A C 1
ATOM 1332 O O . ALA A 1 164 ? 5.517 11.924 9.121 1.00 89.25 164 ALA A O 1
ATOM 1333 N N . GLN A 1 165 ? 3.892 11.736 7.580 1.00 89.50 165 GLN A N 1
ATOM 1334 C CA . GLN A 1 165 ? 2.783 11.630 8.531 1.00 89.50 165 GLN A CA 1
ATOM 1335 C C . GLN A 1 165 ? 2.710 10.287 9.275 1.00 89.50 165 GLN A C 1
ATOM 1337 O O . GLN A 1 165 ? 2.110 10.224 10.347 1.00 89.50 165 GLN A O 1
ATOM 1342 N N . CYS A 1 166 ? 3.325 9.223 8.745 1.00 93.19 166 CYS A N 1
ATOM 1343 C CA . CYS A 1 166 ? 3.323 7.885 9.343 1.00 93.19 166 CYS A CA 1
ATOM 1344 C C . CYS A 1 166 ? 4.357 7.800 10.477 1.00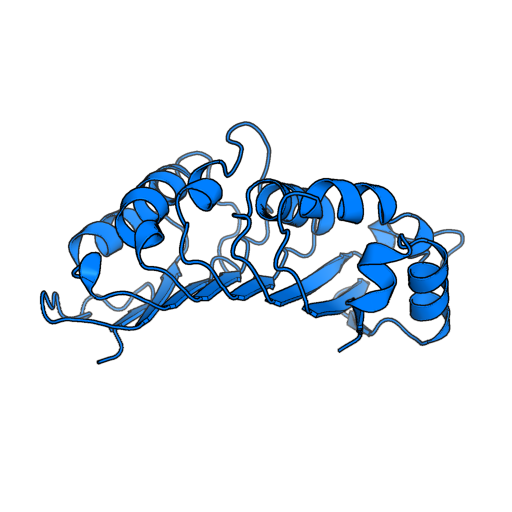 93.19 166 CYS A C 1
ATOM 1346 O O . CYS A 1 166 ? 5.433 7.221 10.323 1.00 93.19 166 CYS A O 1
ATOM 1348 N N . THR A 1 167 ? 4.061 8.417 11.620 1.00 91.81 167 THR A N 1
ATOM 1349 C CA . THR A 1 167 ? 5.009 8.539 12.742 1.00 91.81 167 THR A CA 1
ATOM 1350 C C . THR A 1 167 ? 5.314 7.216 13.445 1.00 91.81 167 THR A C 1
ATOM 1352 O O . THR A 1 167 ? 6.357 7.106 14.089 1.00 91.81 167 THR A O 1
ATOM 1355 N N . GLU A 1 168 ? 4.449 6.205 13.310 1.00 94.94 168 GLU A N 1
ATOM 1356 C CA . GLU A 1 168 ? 4.666 4.857 13.851 1.00 94.94 168 GLU A CA 1
ATOM 1357 C C . GLU A 1 168 ? 5.323 3.879 12.855 1.00 94.94 168 GLU A C 1
ATOM 1359 O O . GLU A 1 168 ? 5.538 2.714 13.207 1.00 94.94 168 GLU A O 1
ATOM 1364 N N . LEU A 1 169 ? 5.655 4.320 11.634 1.00 96.62 169 LEU A N 1
ATOM 1365 C CA . LEU A 1 169 ? 6.178 3.443 10.585 1.00 96.62 169 LEU A CA 1
ATOM 1366 C C . LEU A 1 169 ? 7.534 2.845 10.984 1.00 96.62 169 LEU A C 1
ATOM 1368 O O . LEU A 1 169 ? 8.519 3.558 11.176 1.00 96.62 169 LEU A O 1
ATOM 1372 N N . ALA A 1 170 ? 7.583 1.517 11.074 1.00 96.25 170 ALA A N 1
ATOM 1373 C CA . ALA A 1 170 ? 8.758 0.760 11.499 1.00 96.25 170 ALA A CA 1
ATOM 1374 C C . ALA A 1 170 ? 9.307 -0.168 10.407 1.00 96.25 170 ALA A C 1
ATOM 1376 O O . ALA A 1 170 ? 10.464 -0.583 10.486 1.00 96.25 170 ALA A O 1
ATOM 1377 N N . VAL A 1 171 ? 8.487 -0.519 9.412 1.00 97.06 171 VAL A N 1
ATOM 1378 C CA . VAL A 1 171 ? 8.857 -1.440 8.331 1.00 97.06 171 VAL A CA 1
ATOM 1379 C C . VAL A 1 171 ? 8.321 -0.929 7.000 1.00 97.06 171 VAL A C 1
ATOM 1381 O O . VAL A 1 171 ? 7.129 -0.645 6.875 1.00 97.06 171 VAL A O 1
ATOM 1384 N N . LEU A 1 172 ? 9.210 -0.863 6.010 1.00 95.81 172 LEU A N 1
ATOM 1385 C CA . LEU A 1 172 ? 8.888 -0.616 4.613 1.00 95.81 172 LEU A CA 1
ATOM 1386 C C . LEU A 1 172 ? 9.495 -1.739 3.767 1.00 95.81 172 LEU A C 1
ATOM 1388 O O . LEU A 1 172 ? 10.675 -1.706 3.426 1.00 95.81 172 LEU A O 1
ATOM 1392 N N . ASP A 1 173 ? 8.684 -2.734 3.445 1.00 95.31 173 ASP A N 1
ATOM 1393 C CA . ASP A 1 173 ? 9.064 -3.839 2.575 1.00 95.31 173 ASP A CA 1
ATOM 1394 C C . ASP A 1 173 ? 8.779 -3.443 1.124 1.00 95.31 173 ASP A C 1
ATOM 1396 O O . ASP A 1 173 ? 7.647 -3.099 0.780 1.00 95.31 173 ASP A O 1
ATOM 1400 N N . VAL A 1 174 ? 9.794 -3.490 0.265 1.00 90.25 174 VAL A N 1
ATOM 1401 C CA . VAL A 1 174 ? 9.678 -3.139 -1.152 1.00 90.25 174 VAL A CA 1
ATOM 1402 C C . VAL A 1 174 ? 10.172 -4.299 -1.998 1.00 90.25 174 VAL A C 1
ATOM 1404 O O . VAL A 1 174 ? 11.348 -4.657 -1.973 1.00 90.25 174 VAL A O 1
ATOM 1407 N N . ASN A 1 175 ? 9.259 -4.856 -2.781 1.00 89.50 175 ASN A N 1
ATOM 1408 C CA . ASN A 1 175 ? 9.561 -5.764 -3.869 1.00 89.50 175 ASN A CA 1
ATOM 1409 C C . ASN A 1 175 ? 9.317 -5.014 -5.179 1.00 89.50 175 ASN A C 1
ATOM 1411 O O . ASN A 1 175 ? 8.200 -4.560 -5.436 1.00 89.50 175 ASN A O 1
ATOM 1415 N N . VAL A 1 176 ? 10.364 -4.875 -5.987 1.00 85.31 176 VAL A N 1
ATOM 1416 C CA . VAL A 1 176 ? 10.277 -4.268 -7.314 1.00 85.31 176 VAL A CA 1
ATOM 1417 C C . VAL A 1 176 ? 10.490 -5.346 -8.362 1.00 85.31 176 VAL A C 1
ATOM 1419 O O . VAL A 1 176 ? 11.500 -6.055 -8.351 1.00 85.31 176 VAL A O 1
ATOM 1422 N N . VAL A 1 177 ? 9.549 -5.416 -9.294 1.00 85.88 177 VAL A N 1
ATOM 1423 C CA . VAL A 1 177 ? 9.607 -6.285 -10.458 1.00 85.88 177 VAL A CA 1
ATOM 1424 C C . VAL A 1 177 ? 9.558 -5.412 -11.702 1.00 85.88 177 VAL A C 1
ATOM 1426 O O . VAL A 1 177 ? 8.585 -4.693 -11.920 1.00 85.88 177 VAL A O 1
ATOM 1429 N N . LEU A 1 178 ? 10.609 -5.483 -12.510 1.00 82.19 178 LEU A N 1
ATOM 1430 C CA . LEU A 1 178 ? 10.674 -4.812 -13.802 1.00 82.19 178 LEU A CA 1
ATOM 1431 C C . LEU A 1 178 ? 10.088 -5.728 -14.875 1.00 82.19 178 LEU A C 1
ATOM 1433 O O . LEU A 1 178 ? 10.332 -6.936 -14.864 1.00 82.19 178 LEU A O 1
ATOM 1437 N N . VAL A 1 179 ? 9.311 -5.167 -15.793 1.00 81.44 179 VAL A N 1
ATOM 1438 C CA . VAL A 1 179 ? 8.668 -5.906 -16.880 1.00 81.44 179 VAL A CA 1
ATOM 1439 C C . VAL A 1 179 ? 9.171 -5.382 -18.214 1.00 81.44 179 VAL A C 1
ATOM 1441 O O . VAL A 1 179 ? 9.003 -4.209 -18.508 1.00 81.44 179 VAL A O 1
ATOM 1444 N N . GLU A 1 180 ? 9.744 -6.257 -19.033 1.00 82.56 180 GLU A N 1
ATOM 1445 C CA . GLU A 1 180 ? 10.225 -5.952 -20.386 1.00 82.56 180 GLU A CA 1
ATOM 1446 C C . GLU A 1 180 ? 9.706 -7.040 -21.331 1.00 82.56 180 GLU A C 1
ATOM 1448 O O . GLU A 1 180 ? 9.939 -8.219 -21.073 1.00 82.56 180 GLU A O 1
ATOM 1453 N N . GLU A 1 181 ? 8.975 -6.684 -22.394 1.00 80.00 181 GLU A N 1
ATOM 1454 C CA . GLU A 1 181 ? 8.433 -7.657 -23.369 1.00 80.00 181 GLU A CA 1
ATOM 1455 C C . GLU A 1 181 ? 7.738 -8.883 -22.719 1.00 80.00 181 GLU A C 1
ATOM 1457 O O . GLU A 1 181 ? 7.956 -10.032 -23.106 1.00 80.00 181 GLU A O 1
ATOM 1462 N N . ASP A 1 182 ? 6.930 -8.642 -21.680 1.00 75.69 182 ASP A N 1
ATOM 1463 C CA . ASP A 1 182 ? 6.225 -9.663 -20.878 1.00 75.69 182 ASP A CA 1
ATOM 1464 C C . ASP A 1 182 ? 7.135 -10.629 -20.090 1.00 75.69 182 ASP A C 1
ATOM 1466 O O . ASP A 1 182 ? 6.689 -11.658 -19.570 1.00 75.69 182 ASP A O 1
ATOM 1470 N N . ARG A 1 183 ? 8.417 -10.287 -19.939 1.00 76.81 183 ARG A N 1
ATOM 1471 C CA . ARG A 1 183 ? 9.365 -10.951 -19.040 1.00 76.81 183 ARG A CA 1
ATOM 1472 C C . ARG A 1 183 ? 9.505 -10.168 -17.749 1.00 76.81 183 ARG A C 1
ATOM 1474 O O . ARG A 1 183 ? 9.584 -8.946 -17.757 1.00 76.81 183 ARG A O 1
ATOM 1481 N N . TYR A 1 184 ? 9.577 -10.902 -16.645 1.00 78.75 184 TYR A N 1
ATOM 1482 C CA . TYR A 1 184 ? 9.728 -10.343 -15.309 1.00 78.75 184 TYR A CA 1
ATOM 1483 C C . TYR A 1 184 ? 11.183 -10.438 -14.859 1.00 78.75 184 TYR A C 1
ATOM 1485 O O . TYR A 1 184 ? 11.771 -11.522 -14.837 1.00 78.75 184 TYR A O 1
ATOM 1493 N N . TRP A 1 185 ? 11.731 -9.304 -14.448 1.00 78.19 185 TRP A N 1
ATOM 1494 C CA . TRP A 1 185 ? 13.092 -9.148 -13.968 1.00 78.19 185 TRP A CA 1
ATOM 1495 C C . TRP A 1 185 ? 13.060 -8.677 -12.516 1.00 78.19 185 TRP A C 1
ATOM 1497 O O . TRP A 1 185 ? 12.436 -7.671 -12.180 1.00 78.19 185 TRP A O 1
ATOM 1507 N N . ALA A 1 186 ? 13.731 -9.416 -11.636 1.00 77.19 186 ALA A N 1
ATOM 1508 C CA . ALA A 1 186 ? 13.940 -8.963 -10.268 1.00 77.19 186 ALA A CA 1
ATOM 1509 C C . ALA A 1 186 ? 15.027 -7.883 -10.246 1.00 77.19 186 ALA A C 1
ATOM 1511 O O . ALA A 1 186 ? 16.028 -7.998 -10.953 1.00 77.19 186 ALA A O 1
ATOM 1512 N N . VAL A 1 187 ? 14.865 -6.874 -9.390 1.00 73.56 187 VAL A N 1
ATOM 1513 C CA . VAL A 1 187 ? 15.895 -5.847 -9.192 1.00 73.56 187 VAL A CA 1
ATOM 1514 C C . VAL A 1 187 ? 17.146 -6.472 -8.565 1.00 73.56 187 VAL A C 1
ATOM 1516 O O . VAL A 1 187 ? 17.113 -7.010 -7.452 1.00 73.56 187 VAL A O 1
ATOM 1519 N N . TYR A 1 188 ? 18.269 -6.403 -9.281 1.00 75.88 188 TYR A N 1
ATOM 1520 C CA . TYR A 1 188 ? 19.534 -7.011 -8.862 1.00 75.88 188 TYR A CA 1
ATOM 1521 C C . TYR A 1 188 ? 20.309 -6.105 -7.888 1.00 75.88 188 TYR A C 1
ATOM 1523 O O . TYR A 1 188 ? 19.998 -4.931 -7.691 1.00 75.88 188 TYR A O 1
ATOM 1531 N N . LYS A 1 189 ? 21.356 -6.649 -7.252 1.00 79.62 189 LYS A N 1
ATOM 1532 C CA . LYS A 1 189 ? 22.066 -5.992 -6.135 1.00 79.62 189 LYS A CA 1
ATOM 1533 C C . LYS A 1 189 ? 22.573 -4.573 -6.424 1.00 79.62 189 LYS A C 1
ATOM 1535 O O . LYS A 1 189 ? 22.556 -3.755 -5.511 1.00 79.62 189 LYS A O 1
ATOM 1540 N N . GLU A 1 190 ? 23.044 -4.276 -7.635 1.00 77.25 190 GLU A N 1
ATOM 1541 C CA . GLU A 1 190 ? 23.558 -2.934 -7.964 1.00 77.25 190 GLU A CA 1
ATOM 1542 C C . GLU A 1 190 ? 22.445 -1.879 -7.993 1.00 77.25 190 GLU A C 1
ATOM 1544 O O . GLU A 1 190 ? 22.608 -0.793 -7.445 1.00 77.25 190 GLU A O 1
ATOM 1549 N N . GLN A 1 191 ? 21.265 -2.229 -8.499 1.00 77.38 191 GLN A N 1
ATOM 1550 C CA . GLN A 1 191 ? 20.101 -1.345 -8.478 1.00 77.38 191 GLN A CA 1
ATOM 1551 C C . GLN A 1 191 ? 19.579 -1.132 -7.056 1.00 77.38 191 GLN A C 1
ATOM 1553 O O . GLN A 1 191 ? 19.255 -0.011 -6.678 1.00 77.38 191 GLN A O 1
ATOM 1558 N N . GLN A 1 192 ? 19.581 -2.176 -6.218 1.00 83.44 192 GLN A N 1
ATOM 1559 C CA . GLN A 1 192 ? 19.261 -2.015 -4.796 1.00 83.44 192 GLN A CA 1
ATOM 1560 C C . GLN A 1 192 ? 20.220 -1.020 -4.127 1.00 83.44 192 GLN A C 1
ATOM 1562 O O . GLN A 1 192 ? 19.774 -0.169 -3.362 1.00 83.44 192 GLN A O 1
ATOM 1567 N N . LYS A 1 193 ? 21.528 -1.071 -4.430 1.00 83.38 193 LYS A N 1
ATOM 1568 C CA . LYS A 1 193 ? 22.499 -0.085 -3.920 1.00 83.38 193 LYS A CA 1
ATOM 1569 C C . LYS A 1 193 ? 22.203 1.331 -4.414 1.00 83.38 193 LYS A C 1
ATOM 1571 O O . LYS A 1 193 ? 22.321 2.261 -3.620 1.00 83.38 193 LYS A O 1
ATOM 1576 N N . ALA A 1 194 ? 21.823 1.496 -5.681 1.00 79.50 194 ALA A N 1
ATOM 1577 C CA . ALA A 1 194 ? 21.438 2.797 -6.226 1.00 79.50 194 ALA A CA 1
ATOM 1578 C C . ALA A 1 194 ? 20.223 3.372 -5.481 1.00 79.50 194 ALA A C 1
ATOM 1580 O O . ALA A 1 194 ? 20.240 4.534 -5.087 1.00 79.50 194 ALA A O 1
ATOM 1581 N N . ILE A 1 195 ? 19.220 2.546 -5.174 1.00 81.50 195 ILE A N 1
ATOM 1582 C CA . ILE A 1 195 ? 18.074 2.958 -4.351 1.00 81.50 195 ILE A CA 1
ATOM 1583 C C . ILE A 1 195 ? 18.536 3.360 -2.945 1.00 81.50 195 ILE A C 1
ATOM 1585 O O . ILE A 1 195 ? 18.214 4.446 -2.468 1.00 81.50 195 ILE A O 1
ATOM 1589 N N . TRP A 1 196 ? 19.350 2.523 -2.297 1.00 85.62 196 TRP A N 1
ATOM 1590 C CA . TRP A 1 196 ? 19.909 2.805 -0.971 1.00 85.62 196 TRP A CA 1
ATOM 1591 C C . TRP A 1 196 ? 20.688 4.126 -0.903 1.00 85.62 196 TRP A C 1
ATOM 1593 O O . TRP A 1 196 ? 20.686 4.773 0.141 1.00 85.62 196 TRP A O 1
ATOM 1603 N N . ALA A 1 197 ? 21.341 4.530 -1.995 1.00 85.88 197 ALA A N 1
ATOM 1604 C CA . ALA A 1 197 ? 22.067 5.793 -2.079 1.00 85.88 197 ALA A CA 1
ATOM 1605 C C . ALA A 1 197 ? 21.148 7.023 -2.207 1.00 85.88 197 ALA A C 1
ATOM 1607 O O . ALA A 1 197 ? 21.577 8.126 -1.874 1.00 85.88 197 ALA A O 1
ATOM 1608 N N . ASN A 1 198 ? 19.907 6.834 -2.664 1.00 84.88 198 ASN A N 1
ATOM 1609 C CA . ASN A 1 198 ? 18.960 7.912 -2.959 1.00 84.88 198 ASN A CA 1
ATOM 1610 C C . ASN A 1 198 ? 17.822 8.045 -1.932 1.00 84.88 198 ASN A C 1
ATOM 1612 O O . ASN A 1 198 ? 17.141 9.070 -1.906 1.00 84.88 198 ASN A O 1
ATOM 1616 N N . VAL A 1 199 ? 17.620 7.057 -1.056 1.00 88.69 199 VAL A N 1
ATOM 1617 C CA . VAL A 1 199 ? 16.639 7.153 0.038 1.00 88.69 199 VAL A CA 1
ATOM 1618 C C . VAL A 1 199 ? 17.142 8.016 1.193 1.00 88.69 199 VAL A C 1
ATOM 1620 O O . VAL A 1 199 ? 18.330 8.044 1.523 1.00 88.69 199 VAL A O 1
ATOM 1623 N N . SER A 1 200 ? 16.215 8.691 1.874 1.00 90.75 200 SER A N 1
ATOM 1624 C CA . SER A 1 200 ? 16.560 9.466 3.064 1.00 90.75 200 SER A CA 1
ATOM 1625 C C . SER A 1 200 ? 17.060 8.565 4.208 1.00 90.75 200 SER A C 1
ATOM 1627 O O . SER A 1 200 ? 16.677 7.391 4.301 1.00 90.75 200 SER A O 1
ATOM 1629 N N . PRO A 1 201 ? 17.849 9.097 5.164 1.00 91.69 201 PRO A N 1
ATOM 1630 C CA . PRO A 1 201 ? 18.291 8.330 6.330 1.00 91.69 201 PRO A CA 1
ATOM 1631 C C . PRO A 1 201 ? 17.149 7.761 7.180 1.00 91.69 201 PRO A C 1
ATOM 1633 O O . PRO A 1 201 ? 17.359 6.786 7.902 1.00 91.69 201 PRO A O 1
ATOM 1636 N N . ARG A 1 202 ? 15.956 8.376 7.143 1.00 91.69 202 ARG A N 1
ATOM 1637 C CA . ARG A 1 202 ? 14.772 7.869 7.847 1.00 91.69 202 ARG A CA 1
ATOM 1638 C C . ARG A 1 202 ? 14.271 6.598 7.171 1.00 91.69 202 ARG A C 1
ATOM 1640 O O . ARG A 1 202 ? 14.197 5.565 7.833 1.00 91.69 202 ARG A O 1
ATOM 1647 N N . ILE A 1 203 ? 14.002 6.670 5.868 1.00 92.56 203 ILE A N 1
ATOM 1648 C CA . ILE A 1 203 ? 13.534 5.534 5.065 1.00 92.56 203 ILE A CA 1
ATOM 1649 C C . ILE A 1 203 ? 14.560 4.403 5.076 1.00 92.56 203 ILE A C 1
ATOM 1651 O O . ILE A 1 203 ? 14.202 3.250 5.301 1.00 92.56 203 ILE A O 1
ATOM 1655 N N . GLY A 1 204 ? 15.850 4.719 4.965 1.00 92.12 204 GLY A N 1
ATOM 1656 C CA . GLY A 1 204 ? 16.900 3.706 4.979 1.00 92.12 204 GLY A CA 1
ATOM 1657 C C . GLY A 1 204 ? 16.960 2.857 6.264 1.00 92.12 204 GLY A C 1
ATOM 1658 O O . GLY A 1 204 ? 17.436 1.728 6.253 1.00 92.12 204 GLY A O 1
ATOM 1659 N N . ARG A 1 205 ? 16.444 3.330 7.402 1.00 93.69 205 ARG A N 1
ATOM 1660 C CA . ARG A 1 205 ? 16.417 2.506 8.629 1.00 93.69 205 ARG A CA 1
ATOM 1661 C C . ARG A 1 205 ? 15.309 1.457 8.636 1.00 93.69 205 ARG A C 1
ATOM 1663 O O . ARG A 1 205 ? 15.397 0.506 9.409 1.00 93.69 205 ARG A O 1
ATOM 1670 N N . ILE A 1 206 ? 14.272 1.660 7.830 1.00 94.31 206 ILE A N 1
ATOM 1671 C CA . ILE A 1 206 ? 13.053 0.844 7.825 1.00 94.31 206 ILE A CA 1
ATOM 1672 C C . ILE A 1 206 ? 12.868 0.063 6.519 1.00 94.31 206 ILE A C 1
ATOM 1674 O O . ILE A 1 206 ? 12.083 -0.883 6.499 1.00 94.31 206 ILE A O 1
ATOM 1678 N N . LEU A 1 207 ? 13.590 0.442 5.460 1.00 93.19 207 LEU A N 1
ATOM 1679 C CA . LEU A 1 207 ? 13.531 -0.174 4.140 1.00 93.19 207 LEU A CA 1
ATOM 1680 C C . LEU A 1 207 ? 14.104 -1.597 4.150 1.00 93.19 207 LEU A C 1
ATOM 1682 O O . LEU A 1 207 ? 15.191 -1.852 4.675 1.00 93.19 207 LEU A O 1
ATOM 1686 N N . ARG A 1 208 ? 13.386 -2.518 3.512 1.00 92.88 208 ARG A N 1
ATOM 1687 C CA . ARG A 1 208 ? 13.818 -3.889 3.240 1.00 92.88 208 ARG A CA 1
ATOM 1688 C C . ARG A 1 208 ? 13.465 -4.248 1.804 1.00 92.88 208 ARG A C 1
ATOM 1690 O O . ARG A 1 208 ? 12.348 -3.999 1.366 1.00 92.88 208 ARG A O 1
ATOM 1697 N N . PHE A 1 209 ? 14.409 -4.858 1.099 1.00 86.25 209 PHE A N 1
ATOM 1698 C CA . PHE A 1 209 ? 14.140 -5.484 -0.193 1.00 86.25 209 PHE A CA 1
ATOM 1699 C C . PHE A 1 209 ? 13.736 -6.939 0.033 1.00 86.25 209 PHE A C 1
ATOM 1701 O O . PHE A 1 209 ? 14.425 -7.642 0.781 1.00 86.25 209 PHE A O 1
ATOM 1708 N N . VAL A 1 210 ? 12.624 -7.360 -0.575 1.00 79.56 210 VAL A N 1
ATOM 1709 C CA . VAL A 1 210 ? 12.013 -8.689 -0.381 1.00 79.56 210 VAL A CA 1
ATOM 1710 C C . VAL A 1 210 ? 11.847 -9.417 -1.702 1.00 79.56 210 VAL A C 1
ATOM 1712 O O . VAL A 1 210 ? 11.453 -8.747 -2.681 1.00 79.56 210 VAL A O 1
#

Mean predicted aligned error: 8.48 Å

Organism: NCBI:txid48140

Foldseek 3Di:
DAQEDEPPCPPRDLDQPQHAEYEYDDLQPCLVVVLRSYDLQRYAEYEYANQPHQDCPPCRCVCVLVSLLSNQCRYQYYEDHAYQVADDDDDQPLSQQNNQNHAEYEYEAHQPCQQVRVLSVLLNHALNHAEYAYEGNYEQVVQDDPPHGQLLPDPLVSSCVSNVNNNNHQAYEYWYWYADPNDTDGDDDVNVVSSLVNHDPVCNRHYDYD

Solvent-accessible surface area (backbone atoms only — not comparable to full-atom values): 10813 Å² total; per-residue (Å²): 96,78,43,72,46,50,73,89,54,90,75,61,76,82,41,78,56,69,27,41,31,40,38,40,41,48,67,34,91,55,56,62,60,57,61,76,36,52,39,40,89,41,28,30,32,39,35,39,40,20,53,87,19,71,56,58,57,82,76,34,57,60,47,53,43,59,44,30,61,62,33,15,57,45,22,32,33,41,35,42,33,36,24,42,59,35,66,78,92,85,71,77,46,59,35,43,49,49,18,58,46,27,32,36,42,37,39,33,40,11,47,50,60,21,64,64,33,47,49,48,52,48,59,19,50,28,42,53,26,30,36,38,37,38,42,41,28,34,43,36,82,83,35,49,54,96,93,40,73,38,59,66,79,54,65,40,57,56,51,50,62,36,46,60,58,29,76,50,55,60,39,34,38,40,30,55,34,34,35,51,98,92,40,82,40,72,73,49,75,69,46,52,49,45,39,64,73,52,37,45,78,70,52,60,74,30,55,40,81,103

Radius of gyration: 17.62 Å; Cα contacts (8 Å, |Δi|>4): 443; chains: 1; bounding box: 50×31×37 Å

Secondary structure (DSSP, 8-state):
-EEEEETT-TT-----S--SEEEEE-SSTTHHHHTTTS-TTT--EEEEE-TT-S---GGGSTTHHHHHHHHGGG-SEEEEE--TT---SSS--GGGGG-TT--EEEEE--STTHHHHHHHHHTT--TT--EEEEEEEEEGGGGEETTEE-GGGS-HHHHHHHTTT-TT--EEEEEEEEEETTEEEEPPHHHHHHHHHHS-HHHHTTEEE-

Nearest PDB structures (foldseek):
  7z8v-assembly1_F  TM=6.530E-01  e=8.683E-03  Homo sapiens
  7b5r-assembly1_T  TM=6.137E-01  e=1.612E-02  Homo sapiens
  1fs2-assembly1_C  TM=5.459E-01  e=1.619E-01  Homo sapiens
  7cm9-assembly2_D  TM=3.144E-01  e=2.400E-01  Psychrobacter sp.

pLDDT: mean 76.34, std 14.63, range [41.28, 97.94]